Protein AF-A0A8T0M3S5-F1 (afdb_monomer_lite)

pLDDT: mean 70.62, std 15.86, range [28.25, 89.56]

Organism: NCBI:txid325452

Secondary structure (DSSP, 8-state):
-HHHHHHHHHHHHHHHH-TT-SS--HHHHHHIIIIIHHHHTS------SS-----HHHHHHHHTT-HHHHHHHHHHHHHHHHHHHHHHHHHHHHHHHHHHHHHHHT--HHHHHHHHHTTSS-HHHHHHHHHHHHHHHHHHHTS-SEEEETTEEEE-HHHHHHHTHHHHHHHHHHHHHHHHHHHHHHHHHHHHHHHHHHHHSPPSS--HHHHHHHHHHHHHHHHHHHHHHHHHHHHHHHHHHHHHTT----HHHHHHHHHHHHHHHHHHHHHTS--

Radius of gyration: 37.37 Å; chains: 1; bounding box: 85×30×119 Å

Structure (mmCIF, N/CA/C/O backbone):
data_AF-A0A8T0M3S5-F1
#
_entry.id   AF-A0A8T0M3S5-F1
#
loop_
_atom_site.group_PDB
_atom_site.id
_atom_site.type_symbol
_atom_site.label_atom_id
_atom_site.label_alt_id
_atom_site.label_comp_id
_atom_site.label_asym_id
_atom_site.label_entity_id
_atom_site.label_seq_id
_atom_site.pdbx_PDB_ins_code
_atom_site.Cartn_x
_atom_site.Cartn_y
_atom_site.Cartn_z
_atom_site.occupancy
_atom_site.B_iso_or_equiv
_atom_site.auth_seq_id
_atom_site.auth_comp_id
_atom_site.auth_asym_id
_atom_site.auth_atom_id
_atom_site.pdbx_PDB_model_num
ATOM 1 N N . MET A 1 1 ? 21.457 7.110 -50.235 1.00 39.91 1 MET A N 1
ATOM 2 C CA . MET A 1 1 ? 22.438 6.027 -49.984 1.00 39.91 1 MET A CA 1
ATOM 3 C C . MET A 1 1 ? 22.180 5.353 -48.639 1.00 39.91 1 MET A C 1
ATOM 5 O O . MET A 1 1 ? 22.403 4.155 -48.556 1.00 39.91 1 MET A O 1
ATOM 9 N N . GLU A 1 2 ? 21.623 6.080 -47.664 1.00 41.84 2 GLU A N 1
ATOM 10 C CA . GLU A 1 2 ? 21.230 5.611 -46.320 1.00 41.84 2 GLU A CA 1
ATOM 11 C C . GLU A 1 2 ? 20.394 4.313 -46.323 1.00 41.84 2 GLU A C 1
ATOM 13 O O . GLU A 1 2 ? 20.783 3.343 -45.681 1.00 41.84 2 GLU A O 1
ATOM 18 N N . SER A 1 3 ? 19.365 4.198 -47.175 1.00 53.19 3 SER A N 1
ATOM 19 C CA . SER A 1 3 ? 18.457 3.029 -47.157 1.00 53.19 3 SER A CA 1
ATOM 20 C C . SER A 1 3 ? 19.092 1.670 -47.510 1.00 53.19 3 SER A C 1
ATOM 22 O O . SER A 1 3 ? 18.488 0.630 -47.256 1.00 53.19 3 SER A O 1
ATOM 24 N N . LYS A 1 4 ? 20.265 1.639 -48.160 1.00 54.41 4 LYS A N 1
ATOM 25 C CA . LYS A 1 4 ? 20.940 0.372 -48.509 1.00 54.41 4 LYS A CA 1
ATOM 26 C C . LYS A 1 4 ? 21.873 -0.104 -47.407 1.00 54.41 4 LYS A C 1
ATOM 28 O O . LYS A 1 4 ? 22.052 -1.306 -47.255 1.00 54.41 4 LYS A O 1
ATOM 33 N N . LEU A 1 5 ? 22.472 0.831 -46.677 1.00 56.88 5 LEU A N 1
ATOM 34 C CA . LEU A 1 5 ? 23.404 0.521 -45.602 1.00 56.88 5 LEU A CA 1
ATOM 35 C C . LEU A 1 5 ? 22.629 0.053 -44.368 1.00 56.88 5 LEU A C 1
ATOM 37 O O . LEU A 1 5 ? 22.980 -0.971 -43.794 1.00 56.88 5 LEU A O 1
ATOM 41 N N . GLU A 1 6 ? 21.493 0.693 -44.082 1.00 59.72 6 GLU A N 1
ATOM 42 C CA . GLU A 1 6 ? 20.512 0.206 -43.105 1.00 59.72 6 GLU A CA 1
ATOM 43 C C . GLU A 1 6 ? 20.045 -1.215 -43.446 1.00 59.72 6 GLU A C 1
ATOM 45 O O . GLU A 1 6 ? 20.120 -2.108 -42.607 1.00 59.72 6 GLU A O 1
ATOM 50 N N . ALA A 1 7 ? 19.650 -1.474 -44.699 1.00 62.66 7 ALA A N 1
ATOM 51 C CA . ALA A 1 7 ? 19.211 -2.807 -45.116 1.00 62.66 7 ALA A CA 1
ATOM 52 C C . ALA A 1 7 ? 20.302 -3.883 -44.951 1.00 62.66 7 ALA A C 1
ATOM 54 O O . ALA A 1 7 ? 19.999 -5.009 -44.564 1.00 62.66 7 ALA A O 1
ATOM 55 N N . LEU A 1 8 ? 21.569 -3.545 -45.220 1.00 62.66 8 LEU A N 1
ATOM 56 C CA . LEU A 1 8 ? 22.703 -4.456 -45.035 1.00 62.66 8 LEU A CA 1
ATOM 57 C C . LEU A 1 8 ? 23.035 -4.683 -43.558 1.00 62.66 8 LEU A C 1
ATOM 59 O O . LEU A 1 8 ? 23.381 -5.800 -43.180 1.00 62.66 8 LEU A O 1
ATOM 63 N N . PHE A 1 9 ? 22.912 -3.649 -42.727 1.00 66.19 9 PHE A N 1
ATOM 64 C CA . PHE A 1 9 ? 23.120 -3.746 -41.286 1.00 66.19 9 PHE A CA 1
ATOM 65 C C . PHE A 1 9 ? 22.063 -4.643 -40.632 1.00 66.19 9 PHE A C 1
ATOM 67 O O . PHE A 1 9 ? 22.410 -5.569 -39.902 1.00 66.19 9 PHE A O 1
ATOM 74 N N . PHE A 1 10 ? 20.786 -4.449 -40.972 1.00 67.31 10 PHE A N 1
ATOM 75 C CA . PHE A 1 10 ? 19.698 -5.281 -40.458 1.00 67.31 10 PHE A CA 1
ATOM 76 C C . PHE A 1 10 ? 19.733 -6.723 -41.001 1.00 67.31 10 PHE A C 1
ATOM 78 O O . PHE A 1 10 ? 19.418 -7.648 -40.257 1.00 67.31 10 PHE A O 1
ATOM 85 N N . ASP A 1 11 ? 20.181 -6.955 -42.243 1.00 67.75 11 ASP A N 1
ATOM 86 C CA . ASP A 1 11 ? 20.408 -8.313 -42.777 1.00 67.75 11 ASP A CA 1
ATOM 87 C C . ASP A 1 11 ? 21.574 -9.029 -42.066 1.00 67.75 11 ASP A C 1
ATOM 89 O O . ASP A 1 11 ? 21.511 -10.229 -41.794 1.00 67.75 11 ASP A O 1
ATOM 93 N N . ALA A 1 12 ? 22.635 -8.297 -41.714 1.00 65.62 12 ALA A N 1
ATOM 94 C CA . ALA A 1 12 ? 23.762 -8.832 -40.952 1.00 65.62 12 ALA A CA 1
ATOM 95 C C . ALA A 1 12 ? 23.380 -9.164 -39.500 1.00 65.62 12 ALA A C 1
ATOM 97 O O . ALA A 1 12 ? 23.734 -10.235 -39.006 1.00 65.62 12 ALA A O 1
ATOM 98 N N . LEU A 1 13 ? 22.601 -8.294 -38.853 1.00 67.44 13 LEU A N 1
ATOM 99 C CA . LEU A 1 13 ? 22.008 -8.533 -37.534 1.00 67.44 13 LEU A CA 1
ATOM 100 C C . LEU A 1 13 ? 21.102 -9.760 -37.526 1.00 67.44 13 LEU A C 1
ATOM 102 O O . LEU A 1 13 ? 21.271 -10.638 -36.682 1.00 67.44 13 LEU A O 1
ATOM 106 N N . ALA A 1 14 ? 20.207 -9.879 -38.508 1.00 67.94 14 ALA A N 1
ATOM 107 C CA . ALA A 1 14 ? 19.309 -11.024 -38.631 1.00 67.94 14 ALA A CA 1
ATOM 108 C C . ALA A 1 14 ? 20.063 -12.347 -38.861 1.00 67.94 14 ALA A C 1
ATOM 110 O O . ALA A 1 14 ? 19.633 -13.403 -38.396 1.00 67.94 14 ALA A O 1
ATOM 111 N N . LYS A 1 15 ? 21.207 -12.314 -39.557 1.00 68.94 15 LYS A N 1
ATOM 112 C CA . LYS A 1 15 ? 22.077 -13.491 -39.728 1.00 68.94 15 LYS A CA 1
ATOM 113 C C . LYS A 1 15 ? 22.865 -13.838 -38.469 1.00 68.94 15 LYS A C 1
ATOM 115 O O . LYS A 1 15 ? 23.137 -15.017 -38.259 1.00 68.94 15 LYS A O 1
ATOM 120 N N . HIS A 1 16 ? 23.243 -12.845 -37.666 1.00 66.62 16 HIS A N 1
ATOM 121 C CA . HIS A 1 16 ? 24.034 -13.052 -36.456 1.00 66.62 16 HIS A CA 1
ATOM 122 C C . HIS A 1 16 ? 23.184 -13.522 -35.269 1.00 66.62 16 HIS A C 1
ATOM 124 O O . HIS A 1 16 ? 23.511 -14.536 -34.659 1.00 66.62 16 HIS A O 1
ATOM 130 N N . ALA A 1 17 ? 22.060 -12.854 -35.001 1.00 62.44 17 ALA A N 1
ATOM 131 C CA . ALA A 1 17 ? 21.142 -13.220 -33.919 1.00 62.44 17 ALA A CA 1
ATOM 132 C C . ALA A 1 17 ? 20.177 -14.365 -34.297 1.00 62.44 17 ALA A C 1
ATOM 134 O O . ALA A 1 17 ? 19.462 -14.896 -33.449 1.00 62.44 17 ALA A O 1
ATOM 135 N N . GLY A 1 18 ? 20.173 -14.774 -35.572 1.00 57.06 18 GLY A N 1
ATOM 136 C CA . GLY A 1 18 ? 19.225 -15.734 -36.129 1.00 57.06 18 GLY A CA 1
ATOM 137 C C . GLY A 1 18 ? 17.898 -15.067 -36.500 1.00 57.06 18 GLY A C 1
ATOM 138 O O . GLY A 1 18 ? 17.411 -14.167 -35.824 1.00 57.06 18 GLY A O 1
ATOM 139 N N . THR A 1 19 ? 17.281 -15.528 -37.590 1.00 52.97 19 THR A N 1
ATOM 140 C CA . THR A 1 19 ? 16.106 -14.919 -38.249 1.00 52.97 19 THR A CA 1
ATOM 141 C C . THR A 1 19 ? 14.811 -14.863 -37.415 1.00 52.97 19 THR A C 1
ATOM 143 O O . THR A 1 19 ? 13.760 -14.544 -37.961 1.00 52.97 19 THR A O 1
ATOM 146 N N . SER A 1 20 ? 14.851 -15.193 -36.122 1.00 51.78 20 SER A N 1
ATOM 147 C CA . SER A 1 20 ? 13.689 -15.262 -35.224 1.00 51.78 20 SER A CA 1
ATOM 148 C C . SER A 1 20 ? 13.925 -14.607 -33.857 1.00 51.78 20 SER A C 1
ATOM 150 O O . SER A 1 20 ? 13.301 -15.017 -32.881 1.00 51.78 20 SER A O 1
ATOM 152 N N . ALA A 1 21 ? 14.863 -13.667 -33.746 1.00 49.81 21 ALA A N 1
ATOM 153 C CA . ALA A 1 21 ? 15.062 -12.926 -32.507 1.00 49.81 21 ALA A CA 1
ATOM 154 C C . ALA A 1 21 ? 14.029 -11.786 -32.411 1.00 49.81 21 ALA A C 1
ATOM 156 O O . ALA A 1 21 ? 14.032 -10.882 -33.244 1.00 49.81 21 ALA A O 1
ATOM 157 N N . ASP A 1 22 ? 13.163 -11.820 -31.391 1.00 49.56 22 ASP A N 1
ATOM 158 C CA . ASP A 1 22 ? 12.187 -10.753 -31.081 1.00 49.56 22 ASP A CA 1
ATOM 159 C C . ASP A 1 22 ? 12.860 -9.445 -30.590 1.00 49.56 22 ASP A C 1
ATOM 161 O O . ASP A 1 22 ? 12.191 -8.448 -30.328 1.00 49.56 22 ASP A O 1
ATOM 165 N N . GLY A 1 23 ? 14.194 -9.422 -30.504 1.00 57.69 23 GLY A N 1
ATOM 166 C CA . GLY A 1 23 ? 15.017 -8.253 -30.204 1.00 57.69 23 GLY A CA 1
ATOM 167 C C . GLY A 1 23 ? 16.509 -8.578 -30.335 1.00 57.69 23 GLY A C 1
ATOM 168 O O . GLY A 1 23 ? 16.905 -9.734 -30.200 1.00 57.69 23 GLY A O 1
ATOM 169 N N . TYR A 1 24 ? 17.333 -7.564 -30.608 1.00 67.56 24 TYR A N 1
ATOM 170 C CA . TYR A 1 24 ? 18.793 -7.690 -30.722 1.00 67.56 24 TYR A CA 1
ATOM 171 C C . TYR A 1 24 ? 19.462 -7.129 -29.462 1.00 67.56 24 TYR A C 1
ATOM 173 O O . TYR A 1 24 ? 19.097 -6.041 -29.012 1.00 67.56 24 TYR A O 1
ATOM 181 N N . SER A 1 25 ? 20.434 -7.846 -28.890 1.00 63.38 25 SER A N 1
ATOM 182 C CA . SER A 1 25 ? 21.217 -7.348 -27.753 1.00 63.38 25 SER A CA 1
ATOM 183 C C . SER A 1 25 ? 22.179 -6.235 -28.189 1.00 63.38 25 SER A C 1
ATOM 185 O O . SER A 1 25 ? 22.604 -6.165 -29.344 1.00 63.38 25 SER A O 1
ATOM 187 N N . VAL A 1 26 ? 22.587 -5.387 -27.241 1.00 55.88 26 VAL A N 1
ATOM 188 C CA . VAL A 1 26 ? 23.658 -4.392 -27.440 1.00 55.88 26 VAL A CA 1
ATOM 189 C C . VAL A 1 26 ? 24.973 -5.073 -27.843 1.00 55.88 26 VAL A C 1
ATOM 191 O O . VAL A 1 26 ? 25.696 -4.553 -28.691 1.00 55.88 26 VAL A O 1
ATOM 194 N N . ASP A 1 27 ? 25.239 -6.273 -27.319 1.00 60.75 27 ASP A N 1
ATOM 195 C CA . ASP A 1 27 ? 26.410 -7.072 -27.697 1.00 60.75 27 ASP A CA 1
ATOM 196 C C . ASP A 1 27 ? 26.329 -7.580 -29.148 1.00 60.75 27 ASP A C 1
ATOM 198 O O . ASP A 1 27 ? 27.343 -7.613 -29.846 1.00 60.75 27 ASP A O 1
ATOM 202 N N . ASP A 1 28 ? 25.127 -7.899 -29.642 1.00 65.81 28 ASP A N 1
ATOM 203 C CA . ASP A 1 28 ? 24.918 -8.326 -31.033 1.00 65.81 28 ASP A CA 1
ATOM 204 C C . ASP A 1 28 ? 25.134 -7.153 -32.001 1.00 65.81 28 ASP A C 1
ATOM 206 O O . ASP A 1 28 ? 25.735 -7.309 -33.067 1.00 65.81 28 ASP A O 1
ATOM 210 N N . LEU A 1 29 ? 24.682 -5.956 -31.610 1.00 61.41 29 LEU A N 1
ATOM 211 C CA . LEU A 1 29 ? 24.892 -4.711 -32.351 1.00 61.41 29 LEU A CA 1
ATOM 212 C C . LEU A 1 29 ? 26.379 -4.355 -32.445 1.00 61.41 29 LEU A C 1
ATOM 214 O O . LEU A 1 29 ? 26.866 -4.060 -33.540 1.00 61.41 29 LEU A O 1
ATOM 218 N N . LEU A 1 30 ? 27.107 -4.436 -31.327 1.00 58.41 30 LEU A N 1
ATOM 219 C CA . LEU A 1 30 ? 28.557 -4.231 -31.278 1.00 58.41 30 LEU A CA 1
ATOM 220 C C . LEU A 1 30 ? 29.295 -5.267 -32.127 1.00 58.41 30 LEU A C 1
ATOM 222 O O . LEU A 1 30 ? 30.133 -4.897 -32.949 1.00 58.41 30 LEU A O 1
ATOM 226 N N . PHE A 1 31 ? 28.934 -6.547 -32.021 1.00 65.50 31 PHE A N 1
ATOM 227 C CA . PHE A 1 31 ? 29.563 -7.599 -32.813 1.00 65.50 31 PHE A CA 1
ATOM 228 C C . PHE A 1 31 ? 29.365 -7.387 -34.319 1.00 65.50 31 PHE A C 1
ATOM 230 O O . PHE A 1 31 ? 30.307 -7.545 -35.103 1.00 65.50 31 PHE A O 1
ATOM 237 N N . VAL A 1 32 ? 28.155 -7.019 -34.750 1.00 65.38 32 VAL A N 1
ATOM 238 C CA . VAL A 1 32 ? 27.861 -6.786 -36.169 1.00 65.38 32 VAL A CA 1
ATOM 239 C C . VAL A 1 32 ? 28.568 -5.535 -36.687 1.00 65.38 32 VAL A C 1
ATOM 241 O O . VAL A 1 32 ? 29.131 -5.577 -37.789 1.00 65.38 32 VAL A O 1
ATOM 244 N N . ALA A 1 33 ? 28.602 -4.463 -35.891 1.00 59.28 33 ALA A N 1
ATOM 245 C CA . ALA A 1 33 ? 29.320 -3.235 -36.217 1.00 59.28 33 ALA A CA 1
ATOM 246 C C . ALA A 1 33 ? 30.834 -3.460 -36.348 1.00 59.28 33 ALA A C 1
ATOM 248 O O . ALA A 1 33 ? 31.434 -3.017 -37.329 1.00 59.28 33 ALA A O 1
ATOM 249 N N . GLU A 1 34 ? 31.437 -4.209 -35.425 1.00 57.59 34 GLU A N 1
ATOM 250 C CA . GLU A 1 34 ? 32.882 -4.449 -35.409 1.00 57.59 34 GLU A CA 1
ATOM 251 C C . GLU A 1 34 ? 33.330 -5.495 -36.440 1.00 57.59 34 GLU A C 1
ATOM 253 O O . GLU A 1 34 ? 34.344 -5.305 -37.114 1.00 57.59 34 GLU A O 1
ATOM 258 N N . ASN A 1 35 ? 32.583 -6.594 -36.603 1.00 57.69 35 ASN A N 1
ATOM 259 C CA . ASN A 1 35 ? 33.055 -7.749 -37.378 1.00 57.69 35 ASN A CA 1
ATOM 260 C C . ASN A 1 35 ? 32.417 -7.894 -38.761 1.00 57.69 35 ASN A C 1
ATOM 262 O O . ASN A 1 35 ? 33.040 -8.468 -39.656 1.00 57.69 35 ASN A O 1
ATOM 266 N N . THR A 1 36 ? 31.194 -7.400 -38.961 1.00 58.16 36 THR A N 1
ATOM 267 C CA . THR A 1 36 ? 30.389 -7.762 -40.144 1.00 58.16 36 THR A CA 1
ATOM 268 C C . THR A 1 36 ? 30.241 -6.596 -41.116 1.00 58.16 36 THR A C 1
ATOM 270 O O . THR A 1 36 ? 30.409 -6.779 -42.323 1.00 58.16 36 THR A O 1
ATOM 273 N N . LEU A 1 37 ? 30.041 -5.373 -40.611 1.00 56.59 37 LEU A N 1
ATOM 274 C CA . LEU A 1 37 ? 30.037 -4.156 -41.433 1.00 56.59 37 LEU A CA 1
ATOM 275 C C . LEU A 1 37 ? 31.383 -3.937 -42.142 1.00 56.59 37 LEU A C 1
ATOM 277 O O . LEU A 1 37 ? 31.409 -3.632 -43.335 1.00 56.59 37 LEU A O 1
ATOM 281 N N . GLY A 1 38 ? 32.497 -4.205 -41.452 1.00 53.78 38 GLY A N 1
ATOM 282 C CA . GLY A 1 38 ? 33.841 -4.138 -42.036 1.00 53.78 38 GLY A CA 1
ATOM 283 C C . GLY A 1 38 ? 34.084 -5.130 -43.183 1.00 53.78 38 GLY A C 1
ATOM 284 O O . GLY A 1 38 ? 34.938 -4.882 -44.031 1.00 53.78 38 GLY A O 1
ATOM 285 N N . GLN A 1 39 ? 33.324 -6.230 -43.244 1.00 55.50 39 GLN A N 1
ATOM 286 C CA . GLN A 1 39 ? 33.398 -7.222 -44.324 1.00 55.50 39 GLN A CA 1
ATOM 287 C C . GLN A 1 39 ? 32.399 -6.934 -45.458 1.00 55.50 39 GLN A C 1
ATOM 289 O O . GLN A 1 39 ? 32.701 -7.200 -46.620 1.00 55.50 39 GLN A O 1
ATOM 294 N N . LEU A 1 40 ? 31.229 -6.364 -45.145 1.00 47.94 40 LEU A N 1
ATOM 295 C CA . LEU A 1 40 ? 30.162 -6.045 -46.106 1.00 47.94 40 LEU A CA 1
ATOM 296 C C . LEU A 1 40 ? 30.414 -4.768 -46.921 1.00 47.94 40 LEU A C 1
ATOM 298 O O . LEU A 1 40 ? 29.895 -4.642 -48.029 1.00 47.94 40 LEU A O 1
ATOM 302 N N . LEU A 1 41 ? 31.228 -3.839 -46.410 1.00 48.84 41 LEU A N 1
ATOM 303 C CA . LEU A 1 41 ? 31.665 -2.644 -47.145 1.00 48.84 41 LEU A CA 1
ATOM 304 C C . LEU A 1 41 ? 32.697 -2.948 -48.249 1.00 48.84 41 LEU A C 1
ATOM 306 O O . LEU A 1 41 ? 33.021 -2.072 -49.053 1.00 48.84 41 LEU A O 1
ATOM 310 N N . VAL A 1 42 ? 33.168 -4.197 -48.364 1.00 48.28 42 VAL A N 1
ATOM 311 C CA . VAL A 1 42 ? 33.919 -4.651 -49.540 1.00 48.28 42 VAL A CA 1
ATOM 312 C C . VAL A 1 42 ? 32.937 -4.795 -50.708 1.00 48.28 42 VAL A C 1
ATOM 314 O O . VAL A 1 42 ? 32.239 -5.798 -50.843 1.00 48.28 42 VAL A O 1
ATOM 317 N N . LEU A 1 43 ? 32.861 -3.752 -51.540 1.00 39.12 43 LEU A N 1
ATOM 318 C CA . LEU A 1 43 ? 32.020 -3.685 -52.742 1.00 39.12 43 LEU A CA 1
ATOM 319 C C . LEU A 1 43 ? 32.078 -4.981 -53.585 1.00 39.12 43 LEU A C 1
ATOM 321 O O . LEU A 1 43 ? 33.148 -5.588 -53.723 1.00 39.12 43 LEU A O 1
ATOM 325 N N . PRO A 1 44 ? 30.959 -5.391 -54.221 1.00 38.34 44 PRO A N 1
ATOM 326 C CA . PRO A 1 44 ? 30.943 -6.582 -55.052 1.00 38.34 44 PRO A CA 1
ATOM 327 C C . PRO A 1 44 ? 31.849 -6.376 -56.267 1.00 38.34 44 PRO A C 1
ATOM 329 O O . PRO A 1 44 ? 31.929 -5.291 -56.845 1.00 38.34 44 PRO A O 1
ATOM 332 N N . HIS A 1 45 ? 32.543 -7.445 -56.648 1.00 33.72 45 HIS A N 1
ATOM 333 C CA . HIS A 1 45 ? 33.463 -7.457 -57.775 1.00 33.72 45 HIS A CA 1
ATOM 334 C C . HIS A 1 45 ? 32.743 -7.032 -59.060 1.00 33.72 45 HIS A C 1
ATOM 336 O O . HIS A 1 45 ? 31.887 -7.754 -59.574 1.00 33.72 45 HIS A O 1
ATOM 342 N N . PHE A 1 46 ? 33.129 -5.886 -59.624 1.00 34.53 46 PHE A N 1
ATOM 343 C CA . PHE A 1 46 ? 32.845 -5.601 -61.024 1.00 34.53 46 PHE A CA 1
ATOM 344 C C . PHE A 1 46 ? 33.763 -6.481 -61.867 1.00 34.53 46 PHE A C 1
ATOM 346 O O . PHE A 1 46 ? 34.933 -6.174 -62.085 1.00 34.53 46 PHE A O 1
ATOM 353 N N . ALA A 1 47 ? 33.230 -7.618 -62.305 1.00 35.50 47 ALA A N 1
ATOM 354 C CA . ALA A 1 47 ? 33.878 -8.457 -63.292 1.00 35.50 47 ALA A CA 1
ATOM 355 C C . ALA A 1 47 ? 33.929 -7.706 -64.630 1.00 35.50 47 ALA A C 1
ATOM 357 O O . ALA A 1 47 ? 32.947 -7.658 -65.368 1.00 35.50 47 ALA A O 1
ATOM 358 N N . VAL A 1 48 ? 35.095 -7.150 -64.953 1.00 32.81 48 VAL A N 1
ATOM 359 C CA . VAL A 1 48 ? 35.512 -6.964 -66.342 1.00 32.81 48 VAL A CA 1
ATOM 360 C C . VAL A 1 48 ? 36.665 -7.927 -66.587 1.00 32.81 48 VAL A C 1
ATOM 362 O O . VAL A 1 48 ? 37.678 -7.928 -65.899 1.00 32.81 48 VAL A O 1
ATOM 365 N N . THR A 1 49 ? 36.392 -8.815 -67.533 1.00 40.97 49 THR A N 1
ATOM 366 C CA . THR A 1 49 ? 37.235 -9.819 -68.177 1.00 40.97 49 THR A CA 1
ATOM 367 C C . THR A 1 49 ? 38.747 -9.681 -67.990 1.00 40.97 49 THR A C 1
ATOM 369 O O . THR A 1 49 ? 39.358 -8.750 -68.503 1.00 40.97 49 THR A O 1
ATOM 372 N N . GLY A 1 50 ? 39.331 -10.737 -67.419 1.00 42.66 50 GLY A N 1
ATOM 373 C CA . GLY A 1 50 ? 40.628 -11.251 -67.849 1.00 42.66 50 GLY A CA 1
ATOM 374 C C . GLY A 1 50 ? 41.854 -10.519 -67.324 1.00 42.66 50 GLY A C 1
ATOM 375 O O . GLY A 1 50 ? 42.608 -10.000 -68.125 1.00 42.66 50 GLY A O 1
ATOM 376 N N . GLU A 1 51 ? 42.094 -10.564 -66.014 1.00 34.62 51 GLU A N 1
ATOM 377 C CA . GLU A 1 51 ? 43.439 -10.730 -65.443 1.00 34.62 51 GLU A CA 1
ATOM 378 C C . GLU A 1 51 ? 43.317 -11.051 -63.945 1.00 34.62 51 GLU A C 1
ATOM 380 O O . GLU A 1 51 ? 42.733 -10.307 -63.160 1.00 34.62 51 GLU A O 1
ATOM 385 N N . SER A 1 52 ? 43.833 -12.215 -63.546 1.00 41.72 52 SER A N 1
ATOM 386 C CA . SER A 1 52 ? 43.948 -12.612 -62.143 1.00 41.72 52 SER A CA 1
ATOM 387 C C . SER A 1 52 ? 45.062 -11.794 -61.500 1.00 41.72 52 SER A C 1
ATOM 389 O O . SER A 1 52 ? 46.236 -12.122 -61.665 1.00 41.72 52 SER A O 1
ATOM 391 N N . ILE A 1 53 ? 44.706 -10.772 -60.726 1.00 37.16 53 ILE A N 1
ATOM 392 C CA . ILE A 1 53 ? 45.658 -10.058 -59.874 1.00 37.16 53 ILE A CA 1
ATOM 393 C C . ILE A 1 53 ? 45.260 -10.303 -58.421 1.00 37.16 53 ILE A C 1
ATOM 395 O O . ILE A 1 53 ? 44.630 -9.476 -57.765 1.00 37.16 53 ILE A O 1
ATOM 399 N N . PHE A 1 54 ? 45.645 -11.469 -57.903 1.00 37.00 54 PHE A N 1
ATOM 400 C CA . PHE A 1 54 ? 45.810 -11.637 -56.464 1.00 37.00 54 PHE A CA 1
ATOM 401 C C . PHE A 1 54 ? 46.792 -10.569 -55.975 1.00 37.00 54 PHE A C 1
ATOM 403 O O . PHE A 1 54 ? 47.991 -10.664 -56.202 1.00 37.00 54 PHE A O 1
ATOM 410 N N . THR A 1 55 ? 46.277 -9.540 -55.314 1.00 38.28 55 THR A N 1
ATOM 411 C CA . THR A 1 55 ? 46.922 -8.903 -54.159 1.00 38.28 55 THR A CA 1
ATOM 412 C C . THR A 1 55 ? 45.825 -8.246 -53.325 1.00 38.28 55 THR A C 1
ATOM 414 O O . THR A 1 55 ? 45.619 -7.034 -53.358 1.00 38.28 55 THR A O 1
ATOM 417 N N . THR A 1 56 ? 45.106 -9.066 -52.557 1.00 46.06 56 THR A N 1
ATOM 418 C CA . THR A 1 56 ? 44.175 -8.607 -51.513 1.00 46.06 56 THR A CA 1
ATOM 419 C C . THR A 1 56 ? 44.863 -7.653 -50.525 1.00 46.06 56 THR A C 1
ATOM 421 O O . THR A 1 56 ? 44.246 -6.691 -50.083 1.00 46.06 56 THR A O 1
ATOM 424 N N . ASP A 1 57 ? 46.173 -7.804 -50.298 1.00 45.44 57 ASP A N 1
ATOM 425 C CA . ASP A 1 57 ? 46.978 -6.902 -49.458 1.00 45.44 57 ASP A CA 1
ATOM 426 C C . ASP A 1 57 ? 47.154 -5.477 -50.020 1.00 45.44 57 ASP A C 1
ATOM 428 O O . ASP A 1 57 ? 47.233 -4.509 -49.260 1.00 45.44 57 ASP A O 1
ATOM 432 N N . ARG A 1 58 ? 47.198 -5.296 -51.350 1.00 42.22 58 ARG A N 1
ATOM 433 C CA . ARG A 1 58 ? 47.374 -3.960 -51.964 1.00 42.22 58 ARG A CA 1
ATOM 434 C C . ARG A 1 58 ? 46.085 -3.149 -52.025 1.00 42.22 58 ARG A C 1
ATOM 436 O O . ARG A 1 58 ? 46.143 -1.923 -52.034 1.00 42.22 58 ARG A O 1
ATOM 443 N N . LEU A 1 59 ? 44.938 -3.822 -52.081 1.00 45.53 59 LEU A N 1
ATOM 444 C CA . LEU A 1 59 ? 43.637 -3.163 -52.002 1.00 45.53 59 LEU A CA 1
ATOM 445 C C . LEU A 1 59 ? 43.295 -2.828 -50.552 1.00 45.53 59 LEU A C 1
ATOM 447 O O . LEU A 1 59 ? 42.926 -1.689 -50.305 1.00 45.53 59 LEU A O 1
ATOM 451 N N . LEU A 1 60 ? 43.552 -3.739 -49.603 1.00 49.56 60 LEU A N 1
ATOM 452 C CA . LEU A 1 60 ? 43.378 -3.485 -48.167 1.00 49.56 60 LEU A CA 1
ATOM 453 C C . LEU A 1 60 ? 44.238 -2.319 -47.657 1.00 49.56 60 LEU A C 1
ATOM 455 O O . LEU A 1 60 ? 43.774 -1.528 -46.839 1.00 49.56 60 LEU A O 1
ATOM 459 N N . SER A 1 61 ? 45.474 -2.177 -48.151 1.00 46.84 61 SER A N 1
ATOM 460 C CA . SER A 1 61 ? 46.344 -1.039 -47.809 1.00 46.84 61 SER A CA 1
ATOM 461 C C . SER A 1 61 ? 45.907 0.284 -48.448 1.00 46.84 61 SER A C 1
ATOM 463 O O . SER A 1 61 ? 46.111 1.322 -47.831 1.00 46.84 61 SER A O 1
ATOM 465 N N . ARG A 1 62 ? 45.246 0.265 -49.616 1.00 49.28 62 ARG A N 1
ATOM 466 C CA . ARG A 1 62 ? 44.662 1.469 -50.240 1.00 49.28 62 ARG A CA 1
ATOM 467 C C . ARG A 1 62 ? 43.319 1.875 -49.637 1.00 49.28 62 ARG A C 1
ATOM 469 O O . ARG A 1 62 ? 43.116 3.055 -49.391 1.00 49.28 62 ARG A O 1
ATOM 476 N N . THR A 1 63 ? 42.450 0.924 -49.299 1.00 50.12 63 THR A N 1
ATOM 477 C CA . THR A 1 63 ? 41.202 1.208 -48.566 1.00 50.12 63 THR A CA 1
ATOM 478 C C . THR A 1 63 ? 41.468 1.729 -47.156 1.00 50.12 63 THR A C 1
ATOM 480 O O . THR A 1 63 ? 40.662 2.473 -46.615 1.00 50.12 63 THR A O 1
ATOM 483 N N . ARG A 1 64 ? 42.629 1.406 -46.565 1.00 50.47 64 ARG A N 1
ATOM 484 C CA . ARG A 1 64 ? 43.072 1.972 -45.279 1.00 50.47 64 ARG A CA 1
ATOM 485 C C . ARG A 1 64 ? 43.473 3.453 -45.373 1.00 50.47 64 ARG A C 1
ATOM 487 O O . ARG A 1 64 ? 43.552 4.115 -44.344 1.00 50.47 64 ARG A O 1
ATOM 494 N N . GLU A 1 65 ? 43.725 3.959 -46.581 1.00 52.56 65 GLU A N 1
ATOM 495 C CA . GLU A 1 65 ? 44.094 5.354 -46.866 1.00 52.56 65 GLU A CA 1
ATOM 496 C C . GLU A 1 65 ? 42.952 6.159 -47.513 1.00 52.56 65 GLU A C 1
ATOM 498 O O . GLU A 1 65 ? 43.040 7.388 -47.616 1.00 52.56 65 GLU A O 1
ATOM 503 N N . ASP A 1 66 ? 41.861 5.501 -47.915 1.00 57.16 66 ASP A N 1
ATOM 504 C CA . ASP A 1 66 ? 40.692 6.170 -48.468 1.00 57.16 66 ASP A CA 1
ATOM 505 C C . ASP A 1 66 ? 39.974 6.938 -47.355 1.00 57.16 66 ASP A C 1
ATOM 507 O O . ASP A 1 66 ? 39.221 6.392 -46.550 1.00 57.16 66 ASP A O 1
ATOM 511 N N . LYS A 1 67 ? 40.191 8.258 -47.339 1.00 62.12 67 LYS A N 1
ATOM 512 C CA . LYS A 1 67 ? 39.539 9.214 -46.425 1.00 62.12 67 LYS A CA 1
ATOM 513 C C . LYS A 1 67 ? 38.023 9.021 -46.334 1.00 62.12 67 LYS A C 1
ATOM 515 O O . LYS A 1 67 ? 37.435 9.370 -45.320 1.00 62.12 67 LYS A O 1
ATOM 520 N N . HIS A 1 68 ? 37.406 8.490 -47.388 1.00 63.00 68 HIS A N 1
ATOM 521 C CA . HIS A 1 68 ? 35.978 8.215 -47.438 1.00 63.00 68 HIS A CA 1
ATOM 522 C C . HIS A 1 68 ? 35.566 6.998 -46.590 1.00 63.00 68 HIS A C 1
ATOM 524 O O . HIS A 1 68 ? 34.595 7.114 -45.854 1.00 63.00 68 HIS A O 1
ATOM 530 N N . ASP A 1 69 ? 36.316 5.885 -46.609 1.00 62.00 69 ASP A N 1
ATOM 531 C CA . ASP A 1 69 ? 36.025 4.711 -45.757 1.00 62.00 69 ASP A CA 1
ATOM 532 C C . ASP A 1 69 ? 36.278 5.036 -44.279 1.00 62.00 69 ASP A C 1
ATOM 534 O O . ASP A 1 69 ? 35.487 4.688 -43.406 1.00 62.00 69 ASP A O 1
ATOM 538 N N . LEU A 1 70 ? 37.341 5.799 -44.001 1.00 68.50 70 LEU A N 1
ATOM 539 C CA . LEU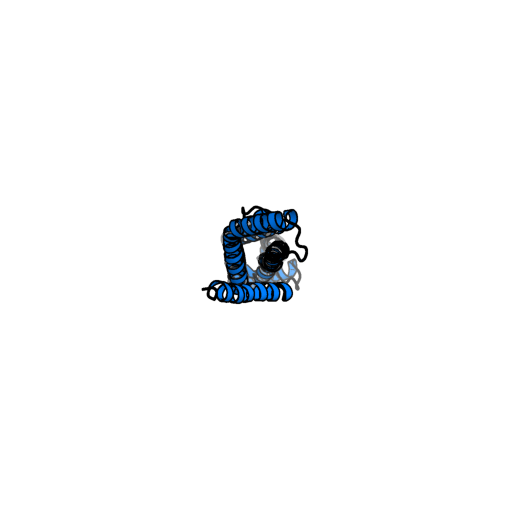 A 1 70 ? 37.599 6.331 -42.663 1.00 68.50 70 LEU A CA 1
ATOM 540 C C . LEU A 1 70 ? 36.462 7.256 -42.196 1.00 68.50 70 LEU A C 1
ATOM 542 O O . LEU A 1 70 ? 36.023 7.118 -41.061 1.00 68.50 70 LEU A O 1
ATOM 546 N N . SER A 1 71 ? 35.949 8.147 -43.056 1.00 74.31 71 SER A N 1
ATOM 547 C CA . SER A 1 71 ? 34.810 9.029 -42.730 1.00 74.31 71 SER A CA 1
ATOM 548 C C . SER A 1 71 ? 33.561 8.233 -42.365 1.00 74.31 71 SER A C 1
ATOM 550 O O . SER A 1 71 ? 32.973 8.479 -41.320 1.00 74.31 71 SER A O 1
ATOM 552 N N . VAL A 1 72 ? 33.199 7.233 -43.175 1.00 73.44 72 VAL A N 1
ATOM 553 C CA . VAL A 1 72 ? 32.009 6.404 -42.931 1.00 73.44 72 VAL A CA 1
ATOM 554 C C . VAL A 1 72 ? 32.147 5.602 -41.635 1.00 73.44 72 VAL A C 1
ATOM 556 O O . VAL A 1 72 ? 31.186 5.495 -40.880 1.00 73.44 72 VAL A O 1
ATOM 559 N N . ARG A 1 73 ? 33.340 5.078 -41.321 1.00 73.56 73 ARG A N 1
ATOM 560 C CA . ARG A 1 73 ? 33.584 4.411 -40.030 1.00 73.56 73 ARG A CA 1
ATOM 561 C C . ARG A 1 73 ? 33.428 5.362 -38.853 1.00 73.56 73 ARG A C 1
ATOM 563 O O . ARG A 1 73 ? 32.763 5.003 -37.890 1.00 73.56 73 ARG A O 1
ATOM 570 N N . TYR A 1 74 ? 33.998 6.564 -38.942 1.00 76.19 74 TYR A N 1
ATOM 571 C CA . TYR A 1 74 ? 33.828 7.575 -37.901 1.00 76.19 74 TYR A CA 1
ATOM 572 C C . TYR A 1 74 ? 32.357 7.961 -37.723 1.00 76.19 74 TYR A C 1
ATOM 574 O O . TYR A 1 74 ? 31.910 8.085 -36.589 1.00 76.19 74 TYR A O 1
ATOM 582 N N . GLU A 1 75 ? 31.596 8.095 -38.810 1.00 75.94 75 GLU A N 1
ATOM 583 C CA . GLU A 1 75 ? 30.159 8.393 -38.770 1.00 75.94 75 GLU A CA 1
ATOM 584 C C . GLU A 1 75 ? 29.350 7.261 -38.114 1.00 75.94 75 GLU A C 1
ATOM 586 O O . GLU A 1 75 ? 28.474 7.534 -37.299 1.00 75.94 75 GLU A O 1
ATOM 591 N N . ILE A 1 76 ? 29.668 5.992 -38.403 1.00 77.06 76 ILE A N 1
ATOM 592 C CA . ILE A 1 76 ? 29.018 4.835 -37.762 1.00 77.06 76 ILE A CA 1
ATOM 593 C C . ILE A 1 76 ? 29.382 4.758 -36.276 1.00 77.06 76 ILE A C 1
ATOM 595 O O . ILE A 1 76 ? 28.501 4.568 -35.442 1.00 77.06 76 ILE A O 1
ATOM 599 N N . GLU A 1 77 ? 30.660 4.912 -35.925 1.00 80.06 77 GLU A N 1
ATOM 600 C CA . GLU A 1 77 ? 31.102 4.903 -34.527 1.00 80.06 77 GLU A CA 1
ATOM 601 C C . GLU A 1 77 ? 30.467 6.040 -33.722 1.00 80.06 77 GLU A C 1
ATOM 603 O O . GLU A 1 77 ? 30.115 5.850 -32.557 1.00 80.06 77 GLU A O 1
ATOM 608 N N . ASP A 1 78 ? 30.323 7.221 -34.324 1.00 80.94 78 ASP A N 1
ATOM 609 C CA . ASP A 1 78 ? 29.676 8.363 -33.685 1.00 80.94 78 ASP A CA 1
ATOM 610 C C . ASP A 1 78 ? 28.172 8.138 -33.515 1.00 80.94 78 ASP A C 1
ATOM 612 O O . ASP A 1 78 ? 27.648 8.352 -32.424 1.00 80.94 78 ASP A O 1
ATOM 616 N N . LEU A 1 79 ? 27.500 7.594 -34.535 1.00 82.00 79 LEU A N 1
ATOM 617 C CA . LEU A 1 79 ? 26.085 7.230 -34.470 1.00 82.00 79 LEU A CA 1
ATOM 618 C C . LEU A 1 79 ? 25.819 6.178 -33.381 1.00 82.00 79 LEU A C 1
ATOM 620 O O . LEU A 1 79 ? 24.918 6.347 -32.565 1.00 82.00 79 LEU A O 1
ATOM 624 N N . VAL A 1 80 ? 26.631 5.118 -33.303 1.00 80.81 80 VAL A N 1
ATOM 625 C CA . VAL A 1 80 ? 26.500 4.087 -32.256 1.00 80.81 80 VAL A CA 1
ATOM 626 C C . VAL A 1 80 ? 26.731 4.682 -30.867 1.00 80.81 80 VAL A C 1
ATOM 628 O O . VAL A 1 80 ? 25.994 4.371 -29.931 1.00 80.81 80 VAL A O 1
ATOM 631 N N . ARG A 1 81 ? 27.725 5.565 -30.719 1.00 82.62 81 ARG A N 1
ATOM 632 C CA . ARG A 1 81 ? 28.009 6.240 -29.446 1.00 82.62 81 ARG A CA 1
ATOM 633 C C . ARG A 1 81 ? 26.870 7.165 -29.027 1.00 82.62 81 ARG A C 1
ATOM 635 O O . ARG A 1 81 ? 26.526 7.192 -27.848 1.00 82.62 81 ARG A O 1
ATOM 642 N N . SER A 1 82 ? 26.285 7.886 -29.978 1.00 82.50 82 SER A N 1
ATOM 643 C CA . SER A 1 82 ? 25.129 8.751 -29.749 1.00 82.50 82 SER A CA 1
ATOM 644 C C . SER A 1 82 ? 23.917 7.946 -29.272 1.00 82.50 82 SER A C 1
ATOM 646 O O . SER A 1 82 ? 23.334 8.263 -28.233 1.00 82.50 82 SER A O 1
ATOM 648 N N . ALA A 1 83 ? 23.620 6.823 -29.929 1.00 80.62 83 ALA A N 1
ATOM 649 C CA . ALA A 1 83 ? 22.499 5.967 -29.560 1.00 80.62 83 ALA A CA 1
ATOM 650 C C . ALA A 1 83 ? 22.696 5.287 -28.203 1.00 80.62 83 ALA A C 1
ATOM 652 O O . ALA A 1 83 ? 21.753 5.216 -27.416 1.00 80.62 83 ALA A O 1
ATOM 653 N N . LEU A 1 84 ? 23.918 4.838 -27.890 1.00 81.50 84 LEU A N 1
ATOM 654 C CA . LEU A 1 84 ? 24.262 4.315 -26.564 1.00 81.50 84 LEU A CA 1
ATOM 655 C C . LEU A 1 84 ? 24.078 5.381 -25.483 1.00 81.50 84 LEU A C 1
ATOM 657 O O . LEU A 1 84 ? 23.458 5.110 -24.459 1.00 81.50 84 LEU A O 1
ATOM 661 N N . HIS A 1 85 ? 24.542 6.607 -25.726 1.00 84.75 85 HIS A N 1
ATOM 662 C CA . HIS A 1 85 ? 24.345 7.707 -24.788 1.00 84.75 85 HIS A CA 1
ATOM 663 C C . HIS A 1 85 ? 22.856 8.036 -24.593 1.00 84.75 85 HIS A C 1
ATOM 665 O O . HIS A 1 85 ? 22.402 8.258 -23.469 1.00 84.75 85 HIS A O 1
ATOM 671 N N . GLY A 1 86 ? 22.072 8.010 -25.673 1.00 78.75 86 GLY A N 1
ATOM 672 C CA . GLY A 1 86 ? 20.621 8.161 -25.615 1.00 78.75 86 GLY A CA 1
ATOM 673 C C . GLY A 1 86 ? 19.938 7.038 -24.825 1.00 78.75 86 GLY A C 1
ATOM 674 O O . GLY A 1 86 ? 19.033 7.305 -24.033 1.00 78.75 86 GLY A O 1
ATOM 675 N N . ALA A 1 87 ? 20.389 5.794 -24.991 1.00 80.56 87 ALA A N 1
ATOM 676 C CA . ALA A 1 87 ? 19.898 4.640 -24.243 1.00 80.56 87 ALA A CA 1
ATOM 677 C C . ALA A 1 87 ? 20.236 4.740 -22.747 1.00 80.56 87 ALA A C 1
ATOM 679 O O . ALA A 1 87 ? 19.373 4.493 -21.906 1.00 80.56 87 ALA A O 1
ATOM 680 N N . GLU A 1 88 ? 21.453 5.160 -22.397 1.00 81.31 88 GLU A N 1
ATOM 681 C CA . GLU A 1 88 ? 21.860 5.417 -21.010 1.00 81.31 88 GLU A CA 1
ATOM 682 C C . GLU A 1 88 ? 21.026 6.535 -20.374 1.00 81.31 88 GLU A C 1
ATOM 684 O O . GLU A 1 88 ? 20.572 6.406 -19.234 1.00 81.31 88 GLU A O 1
ATOM 689 N N . ALA A 1 89 ? 20.767 7.616 -21.115 1.00 82.75 89 ALA A N 1
ATOM 690 C CA . ALA A 1 89 ? 19.903 8.697 -20.658 1.00 82.75 89 ALA A CA 1
ATOM 691 C C . ALA A 1 89 ? 18.472 8.196 -20.400 1.00 82.75 89 ALA A C 1
ATOM 693 O O . ALA A 1 89 ? 17.891 8.508 -19.356 1.00 82.75 89 ALA A O 1
ATOM 694 N N . LEU A 1 90 ? 17.930 7.360 -21.290 1.00 79.50 90 LEU A N 1
ATOM 695 C CA . LEU A 1 90 ? 16.624 6.731 -21.102 1.00 79.50 90 LEU A CA 1
ATOM 696 C C . LEU A 1 90 ? 16.624 5.790 -19.886 1.00 79.50 90 LEU A C 1
ATOM 698 O O . LEU A 1 90 ? 15.737 5.891 -19.043 1.00 79.50 90 LEU A O 1
ATOM 702 N N . ALA A 1 91 ? 17.642 4.946 -19.719 1.00 81.00 91 ALA A N 1
ATOM 703 C CA . ALA A 1 91 ? 17.776 4.075 -18.551 1.00 81.00 91 ALA A CA 1
ATOM 704 C C . ALA A 1 91 ? 17.841 4.877 -17.238 1.00 81.00 91 ALA A C 1
ATOM 706 O O . ALA A 1 91 ? 17.201 4.513 -16.249 1.00 81.00 91 ALA A O 1
ATOM 707 N N . SER A 1 92 ? 18.546 6.013 -17.235 1.00 81.31 92 SER A N 1
ATOM 708 C CA . SER A 1 92 ? 18.640 6.896 -16.067 1.00 81.31 92 SER A CA 1
ATOM 709 C C . SER A 1 92 ? 17.293 7.514 -15.673 1.00 81.31 92 SER A C 1
ATOM 711 O O . SER A 1 92 ? 17.022 7.689 -14.485 1.00 81.31 92 SER A O 1
ATOM 713 N N . TYR A 1 93 ? 16.408 7.770 -16.641 1.00 78.25 93 TYR A N 1
ATOM 714 C CA . TYR A 1 93 ? 15.053 8.255 -16.378 1.00 78.25 93 TYR A CA 1
ATOM 715 C C . TYR A 1 93 ? 14.219 7.214 -15.614 1.00 78.25 93 TYR A C 1
ATOM 717 O O . TYR A 1 93 ? 13.512 7.549 -14.662 1.00 78.25 93 TYR A O 1
ATOM 725 N N . TYR A 1 94 ? 14.364 5.935 -15.970 1.00 78.69 94 TYR A N 1
ATOM 726 C CA . TYR A 1 94 ? 13.665 4.829 -15.310 1.00 78.69 94 TYR A CA 1
ATOM 727 C C . TYR A 1 94 ? 14.353 4.325 -14.037 1.00 78.69 94 TYR A C 1
ATOM 729 O O . TYR A 1 94 ? 13.723 3.612 -13.256 1.00 78.69 94 TYR A O 1
ATOM 737 N N . ALA A 1 95 ? 15.589 4.748 -13.753 1.00 79.12 95 ALA A N 1
ATOM 738 C CA . ALA A 1 95 ? 16.287 4.402 -12.514 1.00 79.12 95 ALA A CA 1
ATOM 739 C C . ALA A 1 95 ? 15.462 4.770 -11.271 1.00 79.12 95 ALA A C 1
ATOM 741 O O . ALA A 1 95 ? 15.382 3.990 -10.322 1.00 79.12 95 ALA A O 1
ATOM 742 N N . LYS A 1 96 ? 14.757 5.911 -11.306 1.00 79.94 96 LYS A N 1
ATOM 743 C CA . LYS A 1 96 ? 13.873 6.309 -10.206 1.00 79.94 96 LYS A CA 1
ATOM 744 C C . LYS A 1 96 ? 12.726 5.323 -9.996 1.00 79.94 96 LYS A C 1
ATOM 746 O O . LYS A 1 96 ? 12.366 5.046 -8.858 1.00 79.94 96 LYS A O 1
ATOM 751 N N . VAL A 1 97 ? 12.164 4.784 -11.073 1.00 78.81 97 VAL A N 1
ATOM 752 C CA . VAL A 1 97 ? 11.069 3.809 -11.010 1.00 78.81 97 VAL A CA 1
ATOM 753 C C . VAL A 1 97 ? 11.562 2.477 -10.438 1.00 78.81 97 VAL A C 1
ATOM 755 O O . VAL A 1 97 ? 10.874 1.867 -9.622 1.00 78.81 97 VAL A O 1
ATOM 758 N N . LEU A 1 98 ? 12.783 2.063 -10.786 1.00 78.88 98 LEU A N 1
ATOM 759 C CA . LEU A 1 98 ? 13.420 0.872 -10.216 1.00 78.88 98 LEU A CA 1
ATOM 760 C C . LEU A 1 98 ? 13.706 1.025 -8.714 1.00 78.88 98 LEU A C 1
ATOM 762 O O . LEU A 1 98 ? 13.473 0.090 -7.948 1.00 78.88 98 LEU A O 1
ATOM 766 N N . GLU A 1 99 ? 14.140 2.206 -8.264 1.00 82.75 99 GLU A N 1
ATOM 767 C CA . GLU A 1 99 ? 14.265 2.491 -6.828 1.00 82.75 99 GLU A CA 1
ATOM 768 C C . GLU A 1 99 ? 12.921 2.347 -6.107 1.00 82.75 99 GLU A C 1
ATOM 770 O O . GLU A 1 99 ? 12.861 1.751 -5.032 1.00 82.75 99 GLU A O 1
ATOM 775 N N . LEU A 1 100 ? 11.837 2.873 -6.691 1.00 80.81 100 LEU A N 1
ATOM 776 C CA . LEU A 1 100 ? 10.493 2.751 -6.121 1.00 80.81 100 LEU A CA 1
ATOM 777 C C . LEU A 1 100 ? 10.047 1.290 -6.038 1.00 80.81 100 LEU A C 1
ATOM 779 O O . LEU A 1 100 ? 9.509 0.870 -5.017 1.00 80.81 100 LEU A O 1
ATOM 783 N N . HIS A 1 101 ? 10.334 0.494 -7.067 1.00 83.25 101 HIS A N 1
ATOM 784 C CA . HIS A 1 101 ? 10.081 -0.943 -7.050 1.00 83.25 101 HIS A CA 1
ATOM 785 C C . HIS A 1 101 ? 10.819 -1.633 -5.892 1.00 83.25 101 HIS A C 1
ATOM 787 O O . HIS A 1 101 ? 10.211 -2.382 -5.127 1.00 83.25 101 HIS A O 1
ATOM 793 N N . GLN A 1 102 ? 12.105 -1.329 -5.698 1.00 82.69 102 GLN A N 1
ATOM 794 C CA . GLN A 1 102 ? 12.883 -1.884 -4.590 1.00 82.69 102 GLN A CA 1
ATOM 795 C C . GLN A 1 102 ? 12.347 -1.435 -3.222 1.00 82.69 102 GLN A C 1
ATOM 797 O O . GLN A 1 102 ? 12.296 -2.228 -2.279 1.00 82.69 102 GLN A O 1
ATOM 802 N N . GLN A 1 103 ? 11.921 -0.176 -3.106 1.00 85.44 103 GLN A N 1
ATOM 803 C CA . GLN A 1 103 ? 11.290 0.335 -1.892 1.00 85.44 103 GLN A CA 1
ATOM 804 C C . GLN A 1 103 ? 9.998 -0.420 -1.588 1.00 85.44 103 GLN A C 1
ATOM 806 O O . GLN A 1 103 ? 9.840 -0.892 -0.465 1.00 85.44 103 GLN A O 1
ATOM 811 N N . ASN A 1 104 ? 9.130 -0.609 -2.582 1.00 85.81 104 ASN A N 1
ATOM 812 C CA . ASN A 1 104 ? 7.883 -1.364 -2.457 1.00 85.81 104 ASN A CA 1
ATOM 813 C C . ASN A 1 104 ? 8.134 -2.825 -2.035 1.00 85.81 104 ASN A C 1
ATOM 815 O O . ASN A 1 104 ? 7.417 -3.351 -1.185 1.00 85.81 104 ASN A O 1
ATOM 819 N N . GLU A 1 105 ? 9.180 -3.468 -2.563 1.00 83.75 105 GLU A N 1
ATOM 820 C CA . GLU A 1 105 ? 9.590 -4.820 -2.150 1.00 83.75 105 GLU A CA 1
ATOM 821 C C . GLU A 1 105 ? 10.075 -4.888 -0.695 1.00 83.75 105 GLU A C 1
ATOM 823 O O . GLU A 1 105 ? 9.894 -5.902 -0.025 1.00 83.75 105 GLU A O 1
ATOM 828 N N . SER A 1 106 ? 10.652 -3.803 -0.175 1.00 84.88 106 SER A N 1
ATOM 829 C CA . SER A 1 106 ? 11.129 -3.732 1.211 1.00 84.88 106 SER A CA 1
ATOM 830 C C . SER A 1 106 ? 10.034 -3.438 2.246 1.00 84.88 106 SER A C 1
ATOM 832 O O . SER A 1 106 ? 10.303 -3.473 3.450 1.00 84.88 106 SER A O 1
ATOM 834 N N . VAL A 1 107 ? 8.805 -3.126 1.812 1.00 86.38 107 VAL A N 1
ATOM 835 C CA . VAL A 1 107 ? 7.718 -2.763 2.728 1.00 86.38 107 VAL A CA 1
ATOM 836 C C . VAL A 1 107 ? 7.203 -3.992 3.475 1.00 86.38 107 VAL A C 1
ATOM 838 O O . VAL A 1 107 ? 6.563 -4.872 2.904 1.00 86.38 107 VAL A O 1
ATOM 841 N N . ASP A 1 108 ? 7.394 -3.993 4.793 1.00 87.56 108 ASP A N 1
ATOM 842 C CA . ASP A 1 108 ? 6.785 -4.970 5.693 1.00 87.56 108 ASP A CA 1
ATOM 843 C C . ASP A 1 108 ? 5.450 -4.443 6.252 1.00 87.56 108 ASP A C 1
ATOM 845 O O . ASP A 1 108 ? 5.391 -3.561 7.121 1.00 87.56 108 ASP A O 1
ATOM 849 N N . PHE A 1 109 ? 4.352 -5.002 5.744 1.00 87.00 109 PHE A N 1
ATOM 850 C CA . PHE A 1 109 ? 2.996 -4.663 6.177 1.00 87.00 109 PHE A CA 1
ATOM 851 C C . PHE A 1 109 ? 2.665 -5.162 7.589 1.00 87.00 109 PHE A C 1
ATOM 853 O O . PHE A 1 109 ? 1.852 -4.538 8.274 1.00 87.00 109 PHE A O 1
ATOM 860 N N . GLU A 1 110 ? 3.308 -6.226 8.076 1.00 88.00 110 GLU A N 1
ATOM 861 C CA . GLU A 1 110 ? 3.109 -6.695 9.450 1.00 88.00 110 GLU A CA 1
ATOM 862 C C . GLU A 1 110 ? 3.830 -5.773 10.440 1.00 88.00 110 GLU A C 1
ATOM 864 O O . GLU A 1 110 ? 3.283 -5.447 11.497 1.00 88.00 110 GLU A O 1
ATOM 869 N N . LEU A 1 111 ? 5.005 -5.251 10.077 1.00 87.88 111 LEU A N 1
ATOM 870 C CA . LEU A 1 111 ? 5.654 -4.196 10.856 1.00 87.88 111 LEU A CA 1
ATOM 871 C C . LEU A 1 111 ? 4.761 -2.947 10.939 1.00 87.88 111 LEU A C 1
ATOM 873 O O . LEU A 1 111 ? 4.538 -2.423 12.033 1.00 87.88 111 LEU A O 1
ATOM 877 N N . LYS A 1 112 ? 4.177 -2.501 9.816 1.00 88.12 112 LYS A N 1
ATOM 878 C CA . LYS A 1 112 ? 3.205 -1.388 9.808 1.00 88.12 112 LYS A CA 1
ATOM 879 C C . LYS A 1 112 ? 1.986 -1.682 10.693 1.00 88.12 112 LYS A C 1
ATOM 881 O O . LYS A 1 112 ? 1.545 -0.802 11.434 1.00 88.12 112 LYS A O 1
ATOM 886 N N . ALA A 1 113 ? 1.490 -2.920 10.701 1.00 86.19 113 ALA A N 1
ATOM 887 C CA . ALA A 1 113 ? 0.420 -3.355 11.601 1.00 86.19 113 ALA A CA 1
ATOM 888 C C . ALA A 1 113 ? 0.811 -3.213 13.082 1.00 86.19 113 ALA A C 1
ATOM 890 O O . ALA A 1 113 ? 0.035 -2.712 13.900 1.00 86.19 113 ALA A O 1
ATOM 891 N N . GLN A 1 114 ? 2.031 -3.616 13.446 1.00 87.50 114 GLN A N 1
ATOM 892 C CA . GLN A 1 114 ? 2.548 -3.471 14.810 1.00 87.50 114 GLN A CA 1
ATOM 893 C C . GLN A 1 114 ? 2.719 -2.001 15.212 1.00 87.50 114 GLN A C 1
ATOM 895 O O . GLN A 1 114 ? 2.366 -1.628 16.334 1.00 87.50 114 GLN A O 1
ATOM 900 N N . LEU A 1 115 ? 3.210 -1.156 14.304 1.00 87.50 115 LEU A N 1
ATOM 901 C CA . LEU A 1 115 ? 3.338 0.284 14.536 1.00 87.50 115 LEU A CA 1
ATOM 902 C C . LEU A 1 115 ? 1.970 0.949 14.732 1.00 87.50 115 LEU A C 1
ATOM 904 O O . LEU A 1 115 ? 1.833 1.806 15.607 1.00 87.50 115 LEU A O 1
ATOM 908 N N . PHE A 1 116 ? 0.941 0.506 14.002 1.00 87.94 116 PHE A N 1
ATOM 909 C CA . PHE A 1 116 ? -0.434 0.963 14.210 1.00 87.94 116 PHE A CA 1
ATOM 910 C C . PHE A 1 116 ? -0.952 0.591 15.602 1.00 87.94 116 PHE A C 1
ATOM 912 O O . PHE A 1 116 ? -1.512 1.429 16.305 1.00 87.94 116 PHE A O 1
ATOM 919 N N . ARG A 1 117 ? -0.703 -0.644 16.064 1.00 84.94 117 ARG A N 1
ATOM 920 C CA . ARG A 1 117 ? -1.076 -1.068 17.429 1.00 84.94 117 ARG A CA 1
ATOM 921 C C . ARG A 1 117 ? -0.395 -0.229 18.516 1.00 84.94 117 ARG A C 1
ATOM 923 O O . ARG A 1 117 ? -0.949 -0.094 19.603 1.00 84.94 117 ARG A O 1
ATOM 930 N N . ARG A 1 118 ? 0.783 0.332 18.223 1.00 87.00 118 ARG A N 1
ATOM 931 C CA . ARG A 1 118 ? 1.553 1.225 19.106 1.00 87.00 118 ARG A CA 1
ATOM 932 C C . ARG A 1 118 ? 1.224 2.712 18.925 1.00 87.00 118 ARG A C 1
ATOM 934 O O . ARG A 1 118 ? 1.892 3.535 19.543 1.00 87.00 118 ARG A O 1
ATOM 941 N N . ASN A 1 119 ? 0.236 3.060 18.095 1.00 82.69 119 ASN A N 1
ATOM 942 C CA . ASN A 1 119 ? -0.124 4.437 17.732 1.00 82.69 119 ASN A CA 1
ATOM 943 C C . ASN A 1 119 ? 1.029 5.248 17.095 1.00 82.69 119 ASN A C 1
ATOM 945 O O . ASN A 1 119 ? 1.013 6.474 17.125 1.00 82.69 119 ASN A O 1
ATOM 949 N N . GLN A 1 120 ? 2.037 4.581 16.523 1.00 83.94 120 GLN A N 1
ATOM 950 C CA . GLN A 1 120 ? 3.166 5.223 15.826 1.00 83.94 120 GLN A CA 1
ATOM 951 C C . GLN A 1 120 ? 2.925 5.356 14.317 1.00 83.94 120 GLN A C 1
ATOM 953 O O . GLN A 1 120 ? 3.638 6.078 13.628 1.00 83.94 120 GLN A O 1
ATOM 958 N N . TYR A 1 121 ? 1.918 4.655 13.805 1.00 85.56 121 TYR A N 1
ATOM 959 C CA . TYR A 1 121 ? 1.475 4.712 12.422 1.00 85.56 121 TYR A CA 1
ATOM 960 C C . TYR A 1 121 ? -0.026 5.001 12.437 1.00 85.56 121 TYR A C 1
ATOM 962 O O . TYR A 1 121 ? -0.797 4.220 12.994 1.00 85.56 121 TYR A O 1
ATOM 970 N N . THR A 1 122 ? -0.419 6.171 11.937 1.00 86.44 122 THR A N 1
ATOM 971 C CA . THR A 1 122 ? -1.792 6.685 12.031 1.00 86.44 122 THR A CA 1
ATOM 972 C C . THR A 1 122 ? -2.631 6.268 10.827 1.00 86.44 122 THR A C 1
ATOM 974 O O . THR A 1 122 ? -2.119 5.801 9.808 1.00 86.44 122 THR A O 1
ATOM 977 N N . LEU A 1 123 ? -3.946 6.462 10.939 1.00 83.00 123 LEU A N 1
ATOM 978 C CA . LEU A 1 123 ? -4.874 6.242 9.832 1.00 83.00 123 LEU A CA 1
ATOM 979 C C . LEU A 1 123 ? -4.589 7.176 8.641 1.00 83.00 123 LEU A C 1
ATOM 981 O O . LEU A 1 123 ? -4.748 6.765 7.494 1.00 83.00 123 LEU A O 1
ATOM 985 N N . ASP A 1 124 ? -4.121 8.400 8.899 1.00 84.31 124 ASP A N 1
ATOM 986 C CA . ASP A 1 124 ? -3.717 9.332 7.843 1.00 84.31 124 ASP A CA 1
ATOM 987 C C . ASP A 1 124 ? -2.492 8.821 7.082 1.00 84.31 124 ASP A C 1
ATOM 989 O O . ASP A 1 124 ? -2.526 8.784 5.856 1.00 84.31 124 ASP A O 1
ATOM 993 N N . ASN A 1 125 ? -1.480 8.294 7.781 1.00 86.75 125 ASN A N 1
ATOM 994 C CA . ASN A 1 125 ? -0.318 7.685 7.128 1.00 86.75 125 ASN A CA 1
ATOM 995 C C . ASN A 1 125 ? -0.723 6.474 6.266 1.00 86.75 125 ASN A C 1
ATOM 997 O O . ASN A 1 125 ? -0.191 6.277 5.179 1.00 86.75 125 ASN A O 1
ATOM 1001 N N . MET A 1 126 ? -1.694 5.668 6.717 1.00 84.94 126 MET A N 1
ATOM 1002 C CA . MET A 1 126 ? -2.253 4.577 5.901 1.00 84.94 126 MET A CA 1
ATOM 1003 C C . MET A 1 126 ? -2.968 5.093 4.656 1.00 84.94 126 MET A C 1
ATOM 1005 O O . MET A 1 126 ? -2.884 4.494 3.589 1.00 84.94 126 MET A O 1
ATOM 1009 N N . LYS A 1 127 ? -3.701 6.196 4.778 1.00 86.38 127 LYS A N 1
ATOM 1010 C CA . LYS A 1 127 ? -4.389 6.801 3.642 1.00 86.38 127 LYS A CA 1
ATOM 1011 C C . LYS A 1 127 ? -3.391 7.378 2.636 1.00 86.38 127 LYS A C 1
ATOM 1013 O O . LYS A 1 127 ? -3.600 7.220 1.437 1.00 86.38 127 LYS A O 1
ATOM 1018 N N . GLU A 1 128 ? -2.334 8.024 3.117 1.00 88.12 128 GLU A N 1
ATOM 1019 C CA . GLU A 1 128 ? -1.242 8.543 2.292 1.00 88.12 128 GLU A CA 1
ATOM 1020 C C . GLU A 1 128 ? -0.512 7.415 1.564 1.00 88.12 128 GLU A C 1
ATOM 1022 O O . GLU A 1 128 ? -0.363 7.493 0.350 1.00 88.12 128 GLU A O 1
ATOM 1027 N N . ASP A 1 129 ? -0.159 6.331 2.259 1.00 87.94 129 ASP A N 1
ATOM 1028 C CA . ASP A 1 129 ? 0.483 5.165 1.643 1.00 87.94 129 ASP A CA 1
ATOM 1029 C C . ASP A 1 129 ? -0.414 4.527 0.562 1.00 87.94 129 ASP A C 1
ATOM 1031 O O . ASP A 1 129 ? 0.049 4.218 -0.535 1.00 87.94 129 ASP 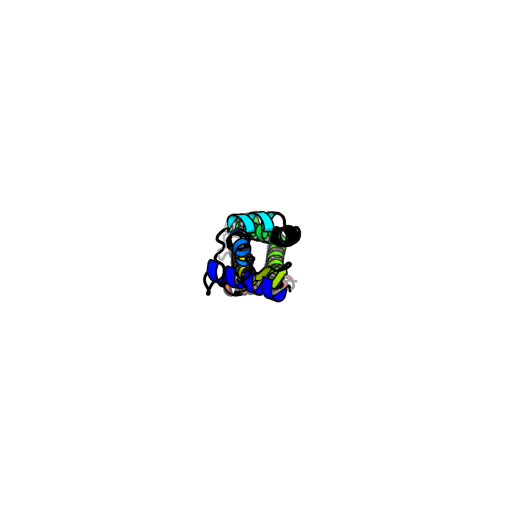A O 1
ATOM 1035 N N . ALA A 1 130 ? -1.719 4.377 0.822 1.00 86.50 130 ALA A N 1
ATOM 1036 C CA . ALA A 1 130 ? -2.654 3.827 -0.161 1.00 86.50 130 ALA A CA 1
ATOM 1037 C C . ALA A 1 130 ? -2.802 4.731 -1.398 1.00 86.50 130 ALA A C 1
ATOM 1039 O O . ALA A 1 130 ? -2.835 4.236 -2.529 1.00 86.50 130 ALA A O 1
ATOM 1040 N N . ALA A 1 131 ? -2.877 6.050 -1.195 1.00 88.00 131 ALA A N 1
ATOM 1041 C CA . ALA A 1 131 ? -2.900 7.021 -2.286 1.00 88.00 131 ALA A CA 1
ATOM 1042 C C . ALA A 1 131 ? -1.593 6.971 -3.085 1.00 88.00 131 ALA A C 1
ATOM 1044 O O . ALA A 1 131 ? -1.629 6.896 -4.306 1.00 88.00 131 ALA A O 1
ATOM 1045 N N . TYR A 1 132 ? -0.455 6.889 -2.399 1.00 89.06 132 TYR A N 1
ATOM 1046 C CA . TYR A 1 132 ? 0.865 6.805 -3.005 1.00 89.06 132 TYR A CA 1
ATOM 1047 C C . TYR A 1 132 ? 1.024 5.583 -3.919 1.00 89.06 132 TYR A C 1
ATOM 1049 O O . TYR A 1 132 ? 1.493 5.719 -5.048 1.00 89.06 132 TYR A O 1
ATOM 1057 N N . PHE A 1 133 ? 0.589 4.394 -3.486 1.00 88.06 133 PHE A N 1
ATOM 1058 C CA . PHE A 1 133 ? 0.612 3.208 -4.352 1.00 88.06 133 PHE A CA 1
ATOM 1059 C C . PHE A 1 133 ? -0.379 3.315 -5.516 1.00 88.06 133 PHE A C 1
ATOM 1061 O O . PHE A 1 133 ? -0.069 2.883 -6.623 1.00 88.06 133 PHE A O 1
ATOM 1068 N N . THR A 1 134 ? -1.547 3.924 -5.296 1.00 87.06 134 THR A N 1
ATOM 1069 C CA . THR A 1 134 ? -2.534 4.154 -6.363 1.00 87.06 134 THR A CA 1
ATOM 1070 C C . THR A 1 134 ? -1.989 5.107 -7.429 1.00 87.06 134 THR A C 1
ATOM 1072 O O . THR A 1 134 ? -2.118 4.841 -8.622 1.00 87.06 134 THR A O 1
ATOM 1075 N N . ASP A 1 135 ? -1.329 6.185 -7.011 1.00 87.50 135 ASP A N 1
ATOM 1076 C CA . ASP A 1 135 ? -0.701 7.155 -7.907 1.00 87.50 135 ASP A CA 1
ATOM 1077 C C . ASP A 1 135 ? 0.462 6.523 -8.680 1.00 87.50 135 ASP A C 1
ATOM 1079 O O . ASP A 1 135 ? 0.608 6.779 -9.874 1.00 87.50 135 ASP A O 1
ATOM 1083 N N . GLN A 1 136 ? 1.248 5.645 -8.042 1.00 86.44 136 GLN A N 1
ATOM 1084 C CA . GLN A 1 136 ? 2.279 4.863 -8.732 1.00 86.44 136 GLN A CA 1
ATOM 1085 C C . GLN A 1 136 ? 1.689 3.962 -9.818 1.00 86.44 136 GLN A C 1
ATOM 1087 O O . GLN A 1 136 ? 2.228 3.928 -10.920 1.00 86.44 136 GLN A O 1
ATOM 1092 N N . ILE A 1 137 ? 0.589 3.253 -9.538 1.00 86.50 137 ILE A N 1
ATOM 1093 C CA . ILE A 1 137 ? -0.086 2.412 -10.540 1.00 86.50 137 ILE A CA 1
ATOM 1094 C C . ILE A 1 137 ? -0.551 3.279 -11.711 1.00 86.50 137 ILE A C 1
ATOM 1096 O O . ILE A 1 137 ? -0.202 2.984 -12.849 1.00 86.50 137 ILE A O 1
ATOM 1100 N N . CYS A 1 138 ? -1.243 4.390 -11.441 1.00 85.88 138 CYS A N 1
ATOM 1101 C CA . CYS A 1 138 ? -1.686 5.317 -12.485 1.00 85.88 138 CYS A CA 1
ATOM 1102 C C . CYS A 1 138 ? -0.510 5.856 -13.318 1.00 85.88 138 CYS A C 1
ATOM 1104 O O . CYS A 1 138 ? -0.596 5.932 -14.544 1.00 85.88 138 CYS A O 1
ATOM 1106 N N . ALA A 1 139 ? 0.598 6.220 -12.666 1.00 84.31 139 ALA A N 1
ATOM 1107 C CA . ALA A 1 139 ? 1.793 6.715 -13.337 1.00 84.31 139 ALA A CA 1
ATOM 1108 C C . ALA A 1 139 ? 2.419 5.640 -14.236 1.00 84.31 139 ALA A C 1
ATOM 1110 O O . ALA A 1 139 ? 2.722 5.924 -15.395 1.00 84.31 139 ALA A O 1
ATOM 1111 N N . LEU A 1 140 ? 2.548 4.405 -13.741 1.00 82.88 140 LEU A N 1
ATOM 1112 C CA . LEU A 1 140 ? 3.064 3.269 -14.506 1.00 82.88 140 LEU A CA 1
ATOM 1113 C C . LEU A 1 140 ? 2.149 2.905 -15.677 1.00 82.88 140 LEU A C 1
ATOM 1115 O O . LEU A 1 140 ? 2.647 2.637 -16.765 1.00 82.88 140 LEU A O 1
ATOM 1119 N N . GLU A 1 141 ? 0.828 2.931 -15.496 1.00 84.44 141 GLU A N 1
ATOM 1120 C CA . GLU A 1 141 ? -0.157 2.701 -16.564 1.00 84.44 141 GLU A CA 1
ATOM 1121 C C . GLU A 1 141 ? -0.088 3.774 -17.661 1.00 84.44 141 GLU A C 1
ATOM 1123 O O . GLU A 1 141 ? -0.309 3.477 -18.835 1.00 84.44 141 GLU A O 1
ATOM 1128 N N . SER A 1 142 ? 0.257 5.011 -17.288 1.00 81.50 142 SER A N 1
ATOM 1129 C CA . SER A 1 142 ? 0.387 6.146 -18.210 1.00 81.50 142 SER A CA 1
ATOM 1130 C C . SER A 1 142 ? 1.710 6.202 -18.986 1.00 81.50 142 SER A C 1
ATOM 1132 O O . SER A 1 142 ? 1.887 7.103 -19.810 1.00 81.50 142 SER A O 1
ATOM 1134 N N . LEU A 1 143 ? 2.637 5.266 -18.746 1.00 76.75 143 LEU A N 1
ATOM 1135 C CA . LEU A 1 143 ? 3.922 5.222 -19.442 1.00 76.75 143 LEU A CA 1
ATOM 1136 C C . LEU A 1 143 ? 3.750 5.007 -20.953 1.00 76.75 143 LEU A C 1
ATOM 1138 O O . LEU A 1 143 ? 2.903 4.244 -21.422 1.00 76.75 143 LEU A O 1
ATOM 1142 N N . THR A 1 144 ? 4.595 5.682 -21.732 1.00 70.31 144 THR A N 1
ATOM 1143 C CA . THR A 1 144 ? 4.668 5.515 -23.186 1.00 70.31 144 THR A CA 1
ATOM 1144 C C . THR A 1 144 ? 5.189 4.127 -23.544 1.00 70.31 144 THR A C 1
ATOM 1146 O O . THR A 1 144 ? 6.322 3.782 -23.222 1.00 70.31 144 THR A O 1
ATOM 1149 N N . LYS A 1 145 ? 4.359 3.365 -24.260 1.00 68.69 145 LYS A N 1
ATOM 1150 C CA . LYS A 1 145 ? 4.571 1.948 -24.603 1.00 68.69 145 LYS A CA 1
ATOM 1151 C C . LYS A 1 145 ? 5.740 1.676 -25.545 1.00 68.69 145 LYS A C 1
ATOM 1153 O O . LYS A 1 145 ? 6.329 0.607 -25.512 1.00 68.69 145 LYS A O 1
ATOM 1158 N N . SER A 1 146 ? 6.091 2.648 -26.377 1.00 70.75 146 SER A N 1
ATOM 1159 C CA . SER A 1 146 ? 7.244 2.558 -27.265 1.00 70.75 146 SER A CA 1
ATOM 1160 C C . SER A 1 146 ? 7.916 3.920 -27.357 1.00 70.75 146 SER A C 1
ATOM 1162 O O . SER A 1 146 ? 7.244 4.953 -27.444 1.00 70.75 146 SER A O 1
ATOM 1164 N N . THR A 1 147 ? 9.246 3.924 -27.287 1.00 71.69 147 THR A N 1
ATOM 1165 C CA . THR A 1 147 ? 10.072 5.114 -27.507 1.00 71.69 147 THR A CA 1
ATOM 1166 C C . THR A 1 147 ? 11.180 4.774 -28.489 1.00 71.69 147 THR A C 1
ATOM 1168 O O . THR A 1 147 ? 11.849 3.751 -28.361 1.00 71.69 147 THR A O 1
ATOM 1171 N N . ILE A 1 148 ? 11.384 5.652 -29.466 1.00 69.19 148 ILE A N 1
ATOM 1172 C CA . ILE A 1 148 ? 12.497 5.557 -30.406 1.00 69.19 148 ILE A CA 1
ATOM 1173 C C . ILE A 1 148 ? 13.571 6.531 -29.933 1.00 69.19 148 ILE A C 1
ATOM 1175 O O . ILE A 1 148 ? 13.312 7.731 -29.824 1.00 69.19 148 ILE A O 1
ATOM 1179 N N . VAL A 1 149 ? 14.764 6.016 -29.652 1.00 71.69 149 VAL A N 1
ATOM 1180 C CA . VAL A 1 149 ? 15.954 6.825 -29.388 1.00 71.69 149 VAL A CA 1
ATOM 1181 C C . VAL A 1 149 ? 16.917 6.594 -30.540 1.00 71.69 149 VAL A C 1
ATOM 1183 O O . VAL A 1 149 ? 17.511 5.527 -30.662 1.00 71.69 149 VAL A O 1
ATOM 1186 N N . GLU A 1 150 ? 17.031 7.596 -31.409 1.00 72.38 150 GLU A N 1
ATOM 1187 C CA . GLU A 1 150 ? 17.790 7.514 -32.660 1.00 72.38 150 GLU A CA 1
ATOM 1188 C C . GLU A 1 150 ? 17.348 6.329 -33.534 1.00 72.38 150 GLU A C 1
ATOM 1190 O O . GLU A 1 150 ? 16.250 6.366 -34.086 1.00 72.38 150 GLU A O 1
ATOM 1195 N N . PHE A 1 151 ? 18.172 5.284 -33.658 1.00 71.62 151 PHE A N 1
ATOM 1196 C CA . PHE A 1 151 ? 17.851 4.062 -34.402 1.00 71.62 151 PHE A CA 1
ATOM 1197 C C . PHE A 1 151 ? 17.444 2.883 -33.499 1.00 71.62 151 PHE A C 1
ATOM 1199 O O . PHE A 1 151 ? 17.150 1.800 -34.005 1.00 71.62 151 PHE A O 1
ATOM 1206 N N . LEU A 1 152 ? 17.414 3.070 -32.174 1.00 73.25 152 LEU A N 1
ATOM 1207 C CA . LEU A 1 152 ? 17.000 2.057 -31.204 1.00 73.25 152 LEU A CA 1
ATOM 1208 C C . LEU A 1 152 ? 15.512 2.209 -30.877 1.00 73.25 152 LEU A C 1
ATOM 1210 O O . LEU A 1 152 ? 15.044 3.284 -30.497 1.00 73.25 152 LEU A O 1
ATOM 1214 N N . HIS A 1 153 ? 14.769 1.114 -30.997 1.00 74.88 153 HIS A N 1
ATOM 1215 C CA . HIS A 1 153 ? 13.363 1.044 -30.618 1.00 74.88 153 HIS A CA 1
ATOM 1216 C C . HIS A 1 153 ? 13.232 0.307 -29.285 1.00 74.88 153 HIS A C 1
ATOM 1218 O O . HIS A 1 153 ? 13.540 -0.881 -29.199 1.00 74.88 153 HIS A O 1
ATOM 1224 N N . PHE A 1 154 ? 12.755 1.007 -28.260 1.00 73.19 154 PHE A N 1
ATOM 1225 C CA . PHE A 1 154 ? 12.505 0.442 -26.940 1.00 73.19 154 PHE A CA 1
ATOM 1226 C C . PHE A 1 154 ? 11.030 0.080 -26.813 1.00 73.19 154 PHE A C 1
ATOM 1228 O 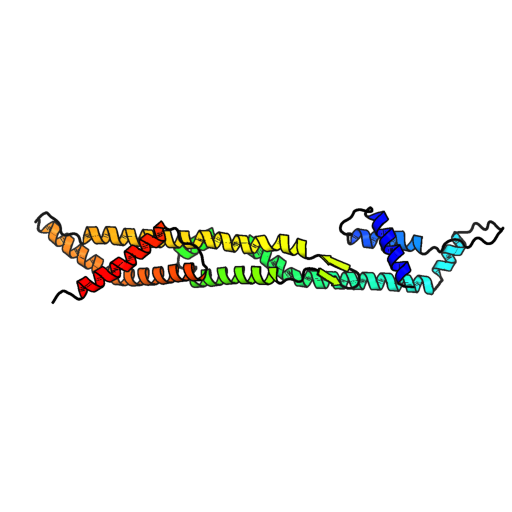O . PHE A 1 154 ? 10.169 0.963 -26.846 1.00 73.19 154 PHE A O 1
ATOM 1235 N N . ASP A 1 155 ? 10.756 -1.215 -26.670 1.00 76.69 155 ASP A N 1
ATOM 1236 C CA . ASP A 1 155 ? 9.448 -1.714 -26.259 1.00 76.69 155 ASP A CA 1
ATOM 1237 C C . ASP A 1 155 ? 9.368 -1.709 -24.729 1.00 76.69 155 ASP A C 1
ATOM 1239 O O . ASP A 1 155 ? 10.149 -2.370 -24.042 1.00 76.69 155 ASP A O 1
ATOM 1243 N N . MET A 1 156 ? 8.440 -0.916 -24.202 1.00 75.94 156 MET A N 1
ATOM 1244 C CA . MET A 1 156 ? 8.268 -0.700 -22.769 1.00 75.94 156 MET A CA 1
ATOM 1245 C C . MET A 1 156 ? 7.112 -1.522 -22.197 1.00 75.94 156 MET A C 1
ATOM 1247 O O . MET A 1 156 ? 6.893 -1.479 -20.985 1.00 75.94 156 MET A O 1
ATOM 1251 N N . ASP A 1 157 ? 6.398 -2.299 -23.021 1.00 77.56 157 ASP A N 1
ATOM 1252 C CA . ASP A 1 157 ? 5.275 -3.124 -22.567 1.00 77.56 157 ASP A CA 1
ATOM 1253 C C . ASP A 1 157 ? 5.748 -4.215 -21.589 1.00 77.56 157 ASP A C 1
ATOM 1255 O O . ASP A 1 157 ? 5.102 -4.466 -20.568 1.00 77.56 157 ASP A O 1
ATOM 1259 N N . GLN A 1 158 ? 6.916 -4.821 -21.839 1.00 78.06 158 GLN A N 1
ATOM 1260 C CA . GLN A 1 158 ? 7.501 -5.824 -20.938 1.00 78.06 158 GLN A CA 1
ATOM 1261 C C . GLN A 1 158 ? 7.928 -5.206 -19.601 1.00 78.06 158 GLN A C 1
ATOM 1263 O O . GLN A 1 158 ? 7.599 -5.736 -18.541 1.00 78.06 158 GLN A O 1
ATOM 1268 N N . LEU A 1 159 ? 8.585 -4.041 -19.641 1.00 75.56 159 LEU A N 1
ATOM 1269 C CA . LEU A 1 159 ? 9.005 -3.330 -18.433 1.00 75.56 159 LEU A CA 1
ATOM 1270 C C . LEU A 1 159 ? 7.793 -2.909 -17.589 1.00 75.56 159 LEU A C 1
ATOM 1272 O O . LEU A 1 159 ? 7.791 -3.058 -16.369 1.00 75.56 159 LEU A O 1
ATOM 1276 N N . GLN A 1 160 ? 6.736 -2.415 -18.234 1.00 80.69 160 GLN A N 1
ATOM 1277 C CA . GLN A 1 160 ? 5.488 -2.074 -17.559 1.00 80.69 160 GLN A CA 1
ATOM 1278 C C . GLN A 1 160 ? 4.862 -3.312 -16.897 1.00 80.69 160 GLN A C 1
ATOM 1280 O O . GLN A 1 160 ? 4.461 -3.246 -15.733 1.00 80.69 160 GLN A O 1
ATOM 1285 N N . ALA A 1 161 ? 4.813 -4.445 -17.604 1.00 80.81 161 ALA A N 1
ATOM 1286 C CA . ALA A 1 161 ? 4.261 -5.694 -17.086 1.00 80.81 161 ALA A CA 1
ATOM 1287 C C . ALA A 1 161 ? 5.039 -6.248 -15.879 1.00 80.81 161 ALA A C 1
ATOM 1289 O O . ALA A 1 161 ? 4.428 -6.835 -14.986 1.00 80.81 161 ALA A O 1
ATOM 1290 N N . GLU A 1 162 ? 6.355 -6.039 -15.816 1.00 81.56 162 GLU A N 1
ATOM 1291 C CA . GLU A 1 162 ? 7.183 -6.447 -14.675 1.00 81.56 162 GLU A CA 1
ATOM 1292 C C . GLU A 1 162 ? 7.080 -5.494 -13.477 1.00 81.56 162 GLU A C 1
ATOM 1294 O O . GLU A 1 162 ? 7.142 -5.932 -12.326 1.00 81.56 162 GLU A O 1
ATOM 1299 N N . LEU A 1 163 ? 6.889 -4.193 -13.717 1.00 81.62 163 LEU A N 1
ATOM 1300 C CA . LEU A 1 163 ? 6.860 -3.185 -12.654 1.00 81.62 163 LEU A CA 1
ATOM 1301 C C . LEU A 1 163 ? 5.480 -3.007 -12.014 1.00 81.62 163 LEU A C 1
ATOM 1303 O O . LEU A 1 163 ? 5.411 -2.765 -10.807 1.00 81.62 163 LEU A O 1
ATOM 1307 N N . LEU A 1 164 ? 4.391 -3.153 -12.778 1.00 83.88 164 LEU A N 1
ATOM 1308 C CA . LEU A 1 164 ? 3.009 -3.000 -12.295 1.00 83.88 164 LEU A CA 1
ATOM 1309 C C . LEU A 1 164 ? 2.626 -3.910 -11.107 1.00 83.88 164 LEU A C 1
ATOM 1311 O O . LEU A 1 164 ? 1.937 -3.427 -10.201 1.00 83.88 164 LEU A O 1
ATOM 1315 N N . PRO A 1 165 ? 3.047 -5.191 -11.041 1.00 87.44 165 PRO A N 1
ATOM 1316 C CA . PRO A 1 165 ? 2.682 -6.081 -9.941 1.00 87.44 165 PRO A CA 1
ATOM 1317 C C . PRO A 1 165 ? 3.158 -5.605 -8.565 1.00 87.44 165 PRO A C 1
ATOM 1319 O O . PRO A 1 165 ? 2.512 -5.907 -7.565 1.00 87.44 165 PRO A O 1
ATOM 1322 N N . SER A 1 166 ? 4.260 -4.854 -8.489 1.00 87.69 166 SER A N 1
ATOM 1323 C CA . SER A 1 166 ? 4.854 -4.419 -7.217 1.00 87.69 166 SER A CA 1
ATOM 1324 C C . SER A 1 166 ? 3.955 -3.458 -6.417 1.00 87.69 166 SER A C 1
ATOM 1326 O O . SER A 1 166 ? 3.553 -3.815 -5.304 1.00 87.69 166 SER A O 1
ATOM 1328 N N . PRO A 1 167 ? 3.547 -2.284 -6.945 1.00 87.94 167 PRO A N 1
ATOM 1329 C CA . PRO A 1 167 ? 2.632 -1.396 -6.230 1.00 87.94 167 PRO A CA 1
ATOM 1330 C C . PRO A 1 167 ? 1.220 -1.988 -6.097 1.00 87.94 167 PRO A C 1
ATOM 1332 O O . PRO A 1 167 ? 0.557 -1.739 -5.090 1.00 87.94 167 PRO A O 1
ATOM 1335 N N . ALA A 1 168 ? 0.775 -2.822 -7.047 1.00 86.38 168 ALA A N 1
ATOM 1336 C CA . ALA A 1 168 ? -0.497 -3.539 -6.934 1.00 86.38 168 ALA A CA 1
ATOM 1337 C C . ALA A 1 168 ? -0.507 -4.491 -5.726 1.00 86.38 168 ALA A C 1
ATOM 1339 O O . ALA A 1 168 ? -1.433 -4.455 -4.918 1.00 86.38 168 ALA A O 1
ATOM 1340 N N . ARG A 1 169 ? 0.571 -5.264 -5.530 1.00 89.56 169 ARG A N 1
ATOM 1341 C CA . ARG A 1 169 ? 0.747 -6.143 -4.366 1.00 89.56 169 ARG A CA 1
ATOM 1342 C C . ARG A 1 169 ? 0.739 -5.362 -3.055 1.00 89.56 169 ARG A C 1
ATOM 1344 O O . ARG A 1 169 ? 0.144 -5.817 -2.081 1.00 89.56 169 ARG A O 1
ATOM 1351 N N . CYS A 1 170 ? 1.379 -4.193 -3.019 1.00 87.88 170 CYS A N 1
ATOM 1352 C CA . CYS A 1 170 ? 1.347 -3.311 -1.852 1.00 87.88 170 CYS A CA 1
ATOM 1353 C C . CYS A 1 170 ? -0.080 -2.862 -1.521 1.00 87.88 170 CYS A C 1
ATOM 1355 O O . CYS A 1 170 ? -0.503 -2.930 -0.366 1.00 87.88 170 CYS A O 1
ATOM 1357 N N . LEU A 1 171 ? -0.842 -2.452 -2.535 1.00 87.06 171 LEU A N 1
ATOM 1358 C CA . LEU A 1 171 ? -2.226 -2.030 -2.361 1.00 87.06 171 LEU A CA 1
ATOM 1359 C C . LEU A 1 171 ? -3.129 -3.191 -1.914 1.00 87.06 171 LEU A C 1
ATOM 1361 O O . LEU A 1 171 ? -3.958 -3.006 -1.023 1.00 87.06 171 LEU A O 1
ATOM 1365 N N . ASP A 1 172 ? -2.938 -4.391 -2.464 1.00 86.69 172 ASP A N 1
ATOM 1366 C CA . ASP A 1 172 ? -3.662 -5.598 -2.049 1.00 86.69 172 ASP A CA 1
ATOM 1367 C C . ASP A 1 172 ? -3.336 -5.988 -0.600 1.00 86.69 172 ASP A C 1
ATOM 1369 O O . ASP A 1 172 ? -4.239 -6.261 0.193 1.00 86.69 172 ASP A O 1
ATOM 1373 N N . ALA A 1 173 ? -2.065 -5.910 -0.195 1.00 87.38 173 ALA A N 1
ATOM 1374 C CA . ALA A 1 173 ? -1.670 -6.139 1.192 1.00 87.38 173 ALA A CA 1
ATOM 1375 C C . ALA A 1 173 ? -2.326 -5.128 2.151 1.00 87.38 173 ALA A C 1
ATOM 1377 O O . ALA A 1 173 ? -2.774 -5.499 3.239 1.00 87.38 173 ALA A O 1
ATOM 1378 N N . MET A 1 174 ? -2.452 -3.858 1.748 1.00 85.56 174 MET A N 1
ATOM 1379 C CA . MET A 1 174 ? -3.200 -2.852 2.511 1.00 85.56 174 MET A CA 1
ATOM 1380 C C . MET A 1 174 ? -4.699 -3.147 2.549 1.00 85.56 174 MET A C 1
ATOM 1382 O O . MET A 1 174 ? -5.332 -2.988 3.596 1.00 85.56 174 MET A O 1
ATOM 1386 N N . ARG A 1 175 ? -5.262 -3.614 1.434 1.00 84.00 175 ARG A N 1
ATOM 1387 C CA . ARG A 1 175 ? -6.667 -4.007 1.323 1.00 84.00 175 ARG A CA 1
ATOM 1388 C C . ARG A 1 175 ? -7.018 -5.173 2.244 1.00 84.00 175 ARG A C 1
ATOM 1390 O O . ARG A 1 175 ? -8.150 -5.225 2.713 1.00 84.00 175 ARG A O 1
ATOM 1397 N N . ASP A 1 176 ? -6.063 -6.041 2.559 1.00 85.25 176 ASP A N 1
ATOM 1398 C CA . ASP A 1 176 ? -6.228 -7.094 3.562 1.00 85.25 176 ASP A CA 1
ATOM 1399 C C . ASP A 1 176 ? -5.942 -6.599 4.988 1.00 85.25 176 ASP A C 1
ATOM 1401 O O . ASP A 1 176 ? -6.633 -6.971 5.943 1.00 85.25 176 ASP A O 1
ATOM 1405 N N . LEU A 1 177 ? -4.929 -5.746 5.158 1.00 86.44 177 LEU A N 1
ATOM 1406 C CA . LEU A 1 177 ? -4.484 -5.276 6.466 1.00 86.44 177 LEU A CA 1
ATOM 1407 C C . LEU A 1 177 ? -5.480 -4.314 7.125 1.00 86.44 177 LEU A C 1
ATOM 1409 O O . LEU A 1 177 ? -5.820 -4.505 8.295 1.00 86.44 177 LEU A O 1
ATOM 1413 N N . LEU A 1 178 ? -5.946 -3.283 6.411 1.00 85.19 178 LEU A N 1
ATOM 1414 C CA . LEU A 1 178 ? -6.814 -2.258 7.000 1.00 85.19 178 LEU A CA 1
ATOM 1415 C C . LEU A 1 178 ? -8.112 -2.863 7.563 1.00 85.19 178 LEU A C 1
ATOM 1417 O O . LEU A 1 178 ? -8.432 -2.582 8.720 1.00 85.19 178 LEU A O 1
ATOM 1421 N N . PRO A 1 179 ? -8.841 -3.735 6.840 1.00 84.31 179 PRO A N 1
ATOM 1422 C CA . PRO A 1 179 ? -10.042 -4.350 7.392 1.00 84.31 179 PRO A CA 1
ATOM 1423 C C . PRO A 1 179 ? -9.764 -5.285 8.573 1.00 84.31 179 PRO A C 1
ATOM 1425 O O . PRO A 1 179 ? -10.579 -5.367 9.493 1.00 84.31 179 PRO A O 1
ATOM 1428 N N . ARG A 1 180 ? -8.609 -5.967 8.595 1.00 85.94 180 ARG A N 1
ATOM 1429 C CA . ARG A 1 180 ? -8.184 -6.770 9.754 1.00 85.94 180 ARG A CA 1
ATOM 1430 C C . ARG A 1 180 ? -7.965 -5.899 10.990 1.00 85.94 180 ARG A C 1
ATOM 1432 O O . ARG A 1 180 ? -8.417 -6.266 12.072 1.00 85.94 180 ARG A O 1
ATOM 1439 N N . LEU A 1 181 ? -7.309 -4.749 10.836 1.00 85.62 181 LEU A N 1
ATOM 1440 C CA . LEU A 1 181 ? -7.084 -3.802 11.931 1.00 85.62 181 LEU A CA 1
ATOM 1441 C C . LEU A 1 181 ? -8.390 -3.152 12.407 1.00 85.62 181 LEU A C 1
ATOM 1443 O O . LEU A 1 181 ? -8.588 -3.013 13.616 1.00 85.62 181 LEU A O 1
ATOM 1447 N N . ALA A 1 182 ? -9.301 -2.827 11.482 1.00 82.94 182 ALA A N 1
ATOM 1448 C CA . ALA A 1 182 ? -10.644 -2.343 11.806 1.00 82.94 182 ALA A CA 1
ATOM 1449 C C . ALA A 1 182 ? -11.396 -3.348 12.678 1.00 82.94 182 ALA A C 1
ATOM 1451 O O . ALA A 1 182 ? -11.928 -2.988 13.726 1.00 82.94 182 ALA A O 1
ATOM 1452 N N . ARG A 1 183 ? -11.383 -4.624 12.271 1.00 83.12 183 ARG A N 1
ATOM 1453 C CA . ARG A 1 183 ? -11.987 -5.717 13.033 1.00 83.12 183 ARG A CA 1
ATOM 1454 C C . ARG A 1 183 ? -11.367 -5.835 14.419 1.00 83.12 183 ARG A C 1
ATOM 1456 O O . ARG A 1 183 ? -12.101 -5.845 15.393 1.00 83.12 183 ARG A O 1
ATOM 1463 N N . GLU 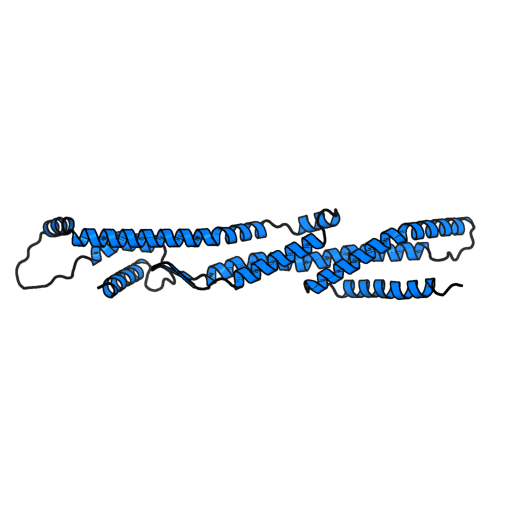A 1 184 ? -10.039 -5.844 14.529 1.00 85.50 184 GLU A N 1
ATOM 1464 C CA . GLU A 1 184 ? -9.356 -5.954 15.826 1.00 85.50 184 GLU A CA 1
ATOM 1465 C C . GLU A 1 184 ? -9.761 -4.821 16.791 1.00 85.50 184 GLU A C 1
ATOM 1467 O O . GLU A 1 184 ? -9.937 -5.048 17.988 1.00 85.50 184 GLU A O 1
ATOM 1472 N N . LYS A 1 185 ? -9.921 -3.591 16.286 1.00 83.56 185 LYS A N 1
ATOM 1473 C CA . LYS A 1 185 ? -10.377 -2.444 17.086 1.00 83.56 185 LYS A CA 1
ATOM 1474 C C . LYS A 1 185 ? -11.870 -2.527 17.421 1.00 83.56 185 LYS A C 1
ATOM 1476 O O . LYS A 1 185 ? -12.236 -2.250 18.561 1.00 83.56 185 LYS A O 1
ATOM 1481 N N . CYS A 1 186 ? -12.705 -2.946 16.472 1.00 82.00 186 CYS A N 1
ATOM 1482 C CA . CYS A 1 186 ? -14.140 -3.134 16.673 1.00 82.00 186 CYS A CA 1
ATOM 1483 C C . CYS A 1 186 ? -14.423 -4.238 17.705 1.00 82.00 186 CYS A C 1
ATOM 1485 O O . CYS A 1 186 ? -15.157 -4.001 18.658 1.00 82.00 186 CYS A O 1
ATOM 1487 N N . ASP A 1 187 ? -13.754 -5.390 17.607 1.00 82.88 187 ASP A N 1
ATOM 1488 C CA . ASP A 1 187 ? -13.889 -6.508 18.549 1.00 82.88 187 ASP A CA 1
ATOM 1489 C C . ASP A 1 187 ? -13.483 -6.100 19.972 1.00 82.88 187 ASP A C 1
ATOM 1491 O O . ASP A 1 187 ? -14.163 -6.439 20.942 1.00 82.88 187 ASP A O 1
ATOM 1495 N N . LYS A 1 188 ? -12.406 -5.313 20.118 1.00 83.94 188 LYS A N 1
ATOM 1496 C CA . LYS A 1 188 ? -12.000 -4.747 21.418 1.00 83.94 188 LYS A CA 1
ATOM 1497 C C . LYS A 1 188 ? -13.064 -3.811 21.989 1.00 83.94 188 LYS A C 1
ATOM 1499 O O . LYS A 1 188 ? -13.322 -3.853 23.191 1.00 83.94 188 LYS A O 1
ATOM 1504 N N . PHE A 1 189 ? -13.682 -2.987 21.145 1.00 81.50 189 PHE A N 1
ATOM 1505 C CA . PHE A 1 189 ? -14.750 -2.083 21.562 1.00 81.50 189 PHE A CA 1
ATOM 1506 C C . PHE A 1 189 ? -16.025 -2.844 21.950 1.00 81.50 189 PHE A C 1
ATOM 1508 O O . PHE A 1 189 ? -16.598 -2.584 23.002 1.00 81.50 189 PHE A O 1
ATOM 1515 N N . LEU A 1 190 ? -16.433 -3.846 21.171 1.00 79.94 190 LEU A N 1
ATOM 1516 C CA . LEU A 1 190 ? -17.579 -4.706 21.484 1.00 79.94 190 LEU A CA 1
ATOM 1517 C C . LEU A 1 190 ? -17.362 -5.497 22.771 1.00 79.94 190 LEU A C 1
ATOM 1519 O O . LEU A 1 190 ? -18.266 -5.584 23.602 1.00 79.94 190 LEU A O 1
ATOM 1523 N N . HIS A 1 191 ? -16.155 -6.033 22.973 1.00 83.94 191 HIS A N 1
ATOM 1524 C CA . HIS A 1 191 ? -15.811 -6.684 24.229 1.00 83.94 191 HIS A CA 1
ATOM 1525 C C . HIS A 1 191 ? -15.953 -5.696 25.389 1.00 83.94 191 HIS A C 1
ATOM 1527 O O . HIS A 1 191 ? -16.571 -6.047 26.395 1.00 83.94 191 HIS A O 1
ATOM 1533 N N . TYR A 1 192 ? -15.450 -4.466 25.253 1.00 80.69 192 TYR A N 1
ATOM 1534 C CA . TYR A 1 192 ? -15.647 -3.431 26.264 1.00 80.69 192 TYR A CA 1
ATOM 1535 C C . TYR A 1 192 ? -17.136 -3.190 26.550 1.00 80.69 192 TYR A C 1
ATOM 1537 O O . TYR A 1 192 ? -17.545 -3.290 27.702 1.00 80.69 192 TYR A O 1
ATOM 1545 N N . VAL A 1 193 ? -17.958 -2.975 25.518 1.00 80.00 193 VAL A N 1
ATOM 1546 C CA . VAL A 1 193 ? -19.408 -2.756 25.663 1.00 80.00 193 VAL A CA 1
ATOM 1547 C C . VAL A 1 193 ? -20.084 -3.929 26.377 1.00 80.00 193 VAL A C 1
ATOM 1549 O O . VAL A 1 193 ? -20.862 -3.707 27.302 1.00 80.00 193 VAL A O 1
ATOM 1552 N N . SER A 1 194 ? -19.760 -5.175 26.018 1.00 79.75 194 SER A N 1
ATOM 1553 C CA . SER A 1 194 ? -20.332 -6.364 26.667 1.00 79.75 194 SER A CA 1
ATOM 1554 C C . SER A 1 194 ? -19.938 -6.476 28.146 1.00 79.75 194 SER A C 1
ATOM 1556 O O . SER A 1 194 ? -20.792 -6.712 29.003 1.00 79.75 194 SER A O 1
ATOM 1558 N N . THR A 1 195 ? -18.664 -6.225 28.469 1.00 80.69 195 THR A N 1
ATOM 1559 C CA . THR A 1 195 ? -18.158 -6.240 29.845 1.00 80.69 195 THR A CA 1
ATOM 1560 C C . THR A 1 195 ? -18.809 -5.130 30.662 1.00 80.69 195 THR A C 1
ATOM 1562 O O . THR A 1 195 ? -19.313 -5.386 31.753 1.00 80.69 195 THR A O 1
ATOM 1565 N N . SER A 1 196 ? -18.851 -3.909 30.134 1.00 77.75 196 SER A N 1
ATOM 1566 C CA . SER A 1 196 ? -19.460 -2.758 30.798 1.00 77.75 196 SER A CA 1
ATOM 1567 C C . SER A 1 196 ? -20.966 -2.940 30.987 1.00 77.75 196 SER A C 1
ATOM 1569 O O . SER A 1 196 ? -21.472 -2.666 32.070 1.00 77.75 196 SER A O 1
ATOM 1571 N N . SER A 1 197 ? -21.674 -3.506 30.004 1.00 77.94 197 SER A N 1
ATOM 1572 C CA . SER A 1 197 ? -23.093 -3.854 30.139 1.00 77.94 197 SER A CA 1
ATOM 1573 C C . SER A 1 197 ? -23.317 -4.840 31.285 1.00 77.94 197 SER A C 1
ATOM 1575 O O . SER A 1 197 ? -24.152 -4.585 32.145 1.00 77.94 197 SER A O 1
ATOM 1577 N N . SER A 1 198 ? -22.514 -5.907 31.377 1.00 75.00 198 SER A N 1
ATOM 1578 C CA . SER A 1 198 ? -22.619 -6.874 32.483 1.00 75.00 198 SER A CA 1
ATOM 1579 C C . SER A 1 198 ? -22.321 -6.260 33.860 1.00 75.00 198 SER A C 1
ATOM 1581 O O . SER A 1 198 ? -22.879 -6.686 34.867 1.00 75.00 198 SER A O 1
ATOM 1583 N N . ARG A 1 199 ? -21.468 -5.227 33.918 1.00 71.50 199 ARG A N 1
ATOM 1584 C CA . ARG A 1 199 ? -21.139 -4.492 35.151 1.00 71.50 199 ARG A CA 1
ATOM 1585 C C . ARG A 1 199 ? -22.243 -3.526 35.586 1.00 71.50 199 ARG A C 1
ATOM 1587 O O . ARG A 1 199 ? -22.369 -3.266 36.781 1.00 71.50 199 ARG A O 1
ATOM 1594 N N . ILE A 1 200 ? -23.015 -3.005 34.631 1.00 74.38 200 ILE A N 1
ATOM 1595 C CA . ILE A 1 200 ? -24.148 -2.089 34.846 1.00 74.38 200 ILE A CA 1
ATOM 1596 C C . ILE A 1 200 ? -25.483 -2.854 34.949 1.00 74.38 200 ILE A C 1
ATOM 1598 O O . ILE A 1 200 ? -26.515 -2.279 35.300 1.00 74.38 200 ILE A O 1
ATOM 1602 N N . GLU A 1 201 ? -25.501 -4.163 34.701 1.00 74.12 201 GLU A N 1
ATOM 1603 C CA . GLU A 1 201 ? -26.685 -4.985 34.934 1.00 74.12 201 GLU A CA 1
ATOM 1604 C C . GLU A 1 201 ? -27.013 -5.072 36.428 1.00 74.12 201 GLU A C 1
ATOM 1606 O O . GLU A 1 201 ? -26.184 -5.408 37.277 1.00 74.12 201 GLU A O 1
ATOM 1611 N N . LYS A 1 202 ? -28.264 -4.741 36.762 1.00 70.06 202 LYS A N 1
ATOM 1612 C CA . LYS A 1 202 ? -28.728 -4.681 38.147 1.00 70.06 202 LYS A CA 1
ATOM 1613 C C . LYS A 1 202 ? -28.678 -6.082 38.777 1.00 70.06 202 LYS A C 1
ATOM 1615 O O . LYS A 1 202 ? -29.366 -6.978 38.283 1.00 70.06 202 LYS A O 1
ATOM 1620 N N . PRO A 1 203 ? -27.959 -6.280 39.898 1.00 70.31 203 PRO A N 1
ATOM 1621 C CA . PRO A 1 203 ? -27.890 -7.586 40.538 1.00 70.31 203 PRO A CA 1
ATOM 1622 C C . PRO A 1 203 ? -29.276 -8.020 41.038 1.00 70.31 203 PRO A C 1
ATOM 1624 O O . PRO A 1 203 ? -30.000 -7.246 41.668 1.00 70.31 203 PRO A O 1
ATOM 1627 N N . LEU A 1 204 ? -29.645 -9.279 40.771 1.00 59.50 204 LEU A N 1
ATOM 1628 C CA . LEU A 1 204 ? -30.912 -9.876 41.221 1.00 59.50 204 LEU A CA 1
ATOM 1629 C C . LEU A 1 204 ? -30.943 -10.146 42.737 1.00 59.50 204 LEU A C 1
ATOM 1631 O O . LEU A 1 204 ? -32.014 -10.293 43.322 1.00 59.50 204 LEU A O 1
ATOM 1635 N N . THR A 1 205 ? -29.779 -10.206 43.385 1.00 62.19 205 THR A N 1
ATOM 1636 C CA . THR A 1 205 ? -29.629 -10.507 44.814 1.00 62.19 205 THR A CA 1
ATOM 1637 C C . THR A 1 205 ? -29.469 -9.235 45.648 1.00 62.19 205 THR A C 1
ATOM 1639 O O . THR A 1 205 ? -28.598 -8.413 45.375 1.00 62.19 205 THR A O 1
ATOM 1642 N N . GLN A 1 206 ? -30.267 -9.092 46.710 1.00 65.00 206 GLN A N 1
ATOM 1643 C CA . GLN A 1 206 ? -30.309 -7.909 47.585 1.00 65.00 206 GLN A CA 1
ATOM 1644 C C . GLN A 1 206 ? -29.282 -7.949 48.737 1.00 65.00 206 GLN A C 1
ATOM 1646 O O . GLN A 1 206 ? -29.628 -7.673 49.884 1.00 65.00 206 GLN A O 1
ATOM 1651 N N . ASN A 1 207 ? -28.016 -8.282 48.466 1.00 76.31 207 ASN A N 1
ATOM 1652 C CA . ASN A 1 207 ? -26.960 -8.116 49.474 1.00 76.31 207 ASN A CA 1
ATOM 1653 C C . ASN A 1 207 ? -26.356 -6.703 49.370 1.00 76.31 207 ASN A C 1
ATOM 1655 O O . ASN A 1 207 ? -26.069 -6.218 48.272 1.00 76.31 207 ASN A O 1
ATOM 1659 N N . LEU A 1 208 ? -26.157 -6.041 50.517 1.00 74.31 208 LEU A N 1
ATOM 1660 C CA . LEU A 1 208 ? -25.633 -4.668 50.598 1.00 74.31 208 LEU A CA 1
ATOM 1661 C C . LEU A 1 208 ? -24.243 -4.535 49.951 1.00 74.31 208 LEU A C 1
ATOM 1663 O O . LEU A 1 208 ? -23.966 -3.548 49.275 1.00 74.31 208 LEU A O 1
ATOM 1667 N N . ASP A 1 209 ? -23.400 -5.556 50.110 1.00 78.50 209 ASP A N 1
ATOM 1668 C CA . ASP A 1 209 ? -22.052 -5.605 49.537 1.00 78.50 209 ASP A CA 1
ATOM 1669 C C . ASP A 1 209 ? -22.097 -5.638 47.998 1.00 78.50 209 ASP A C 1
ATOM 1671 O O . ASP A 1 209 ? -21.567 -4.743 47.345 1.00 78.50 209 ASP A O 1
ATOM 1675 N N . THR A 1 210 ? -22.888 -6.547 47.407 1.00 75.69 210 THR A N 1
ATOM 1676 C CA . THR A 1 210 ? -23.112 -6.602 45.945 1.00 75.69 210 THR A CA 1
ATOM 1677 C C . THR A 1 210 ? -23.720 -5.324 45.371 1.00 75.69 210 THR A C 1
ATOM 1679 O O . THR A 1 210 ? -23.414 -4.957 44.239 1.00 75.69 210 THR A O 1
ATOM 1682 N N . PHE A 1 211 ? -24.569 -4.625 46.131 1.00 76.75 211 PHE A N 1
ATOM 1683 C CA . PHE A 1 211 ? -25.123 -3.342 45.697 1.00 76.75 211 PHE A CA 1
ATOM 1684 C C . PHE A 1 211 ? -24.073 -2.221 45.730 1.00 76.75 211 PHE A C 1
ATOM 1686 O O . PHE A 1 211 ? -24.047 -1.368 44.845 1.00 76.75 211 PHE A O 1
ATOM 1693 N N . THR A 1 212 ? -23.171 -2.244 46.712 1.00 80.25 212 THR A N 1
ATOM 1694 C CA . THR A 1 212 ? -22.076 -1.270 46.820 1.00 80.25 212 THR A CA 1
ATOM 1695 C C . THR A 1 212 ? -21.047 -1.478 45.705 1.00 80.25 212 THR A C 1
ATOM 1697 O O . THR A 1 212 ? -20.653 -0.512 45.055 1.00 80.25 212 THR A O 1
ATOM 1700 N N . THR A 1 213 ? -20.685 -2.732 45.401 1.00 81.31 213 THR A N 1
ATOM 1701 C CA . THR A 1 213 ? -19.832 -3.079 44.249 1.00 81.31 213 THR A CA 1
ATOM 1702 C C . THR A 1 213 ? -20.460 -2.646 42.924 1.00 81.31 213 THR A C 1
ATOM 1704 O O . THR A 1 213 ? -19.775 -2.102 42.066 1.00 81.31 213 THR A O 1
ATOM 1707 N N . TYR A 1 214 ? -21.774 -2.816 42.764 1.00 80.56 214 TYR A N 1
ATOM 1708 C CA . TYR A 1 214 ? -22.506 -2.346 41.587 1.00 80.56 214 TYR A CA 1
ATOM 1709 C C . TYR A 1 214 ? -22.432 -0.819 41.406 1.00 80.56 214 TYR A C 1
ATOM 1711 O O . TYR A 1 214 ? -22.180 -0.345 40.300 1.00 80.56 214 TYR A O 1
ATOM 1719 N N . LEU A 1 215 ? -22.594 -0.033 42.478 1.00 79.44 215 LEU A N 1
ATOM 1720 C CA . LEU A 1 215 ? -22.474 1.430 42.401 1.00 79.44 215 LEU A CA 1
ATOM 1721 C C . LEU A 1 215 ? -21.049 1.895 42.068 1.00 79.44 215 LEU A C 1
ATOM 1723 O O . LEU A 1 215 ? -20.888 2.860 41.320 1.00 79.44 215 LEU A O 1
ATOM 1727 N N . LEU A 1 216 ? -20.028 1.209 42.592 1.00 84.12 216 LEU A N 1
ATOM 1728 C CA . LEU A 1 216 ? -18.628 1.468 42.241 1.00 84.12 216 LEU A CA 1
ATOM 1729 C C . LEU A 1 216 ? -18.365 1.163 40.762 1.00 84.12 216 LEU A C 1
ATOM 1731 O O . LEU A 1 216 ? -17.855 2.025 40.054 1.00 84.12 216 LEU A O 1
ATOM 1735 N N . ASN A 1 217 ? -18.823 0.007 40.274 1.00 81.50 217 ASN A N 1
ATOM 1736 C CA . ASN A 1 217 ? -18.704 -0.378 38.868 1.00 81.50 217 ASN A CA 1
ATOM 1737 C C . ASN A 1 217 ? -19.403 0.615 37.927 1.00 81.50 217 ASN A C 1
ATOM 1739 O O . ASN A 1 217 ? -18.864 0.952 36.879 1.00 81.50 217 ASN A O 1
ATOM 1743 N N . ILE A 1 218 ? -20.595 1.103 38.291 1.00 79.44 218 ILE A N 1
ATOM 1744 C CA . ILE A 1 218 ? -21.296 2.136 37.517 1.00 79.44 218 ILE A CA 1
ATOM 1745 C C . ILE A 1 218 ? -20.444 3.394 37.415 1.00 79.44 218 ILE A C 1
ATOM 1747 O O . ILE A 1 218 ? -20.292 3.939 36.325 1.00 79.44 218 ILE A O 1
ATOM 1751 N N . ARG A 1 219 ? -19.898 3.861 38.541 1.00 81.19 219 ARG A N 1
ATOM 1752 C CA . ARG A 1 219 ? -19.069 5.064 38.562 1.00 81.19 219 ARG A CA 1
ATOM 1753 C C . ARG A 1 219 ? -17.832 4.904 37.678 1.00 81.19 219 ARG A C 1
ATOM 1755 O O . ARG A 1 219 ? -17.555 5.802 36.893 1.00 81.19 219 ARG A O 1
ATOM 1762 N N . GLU A 1 220 ? -17.134 3.777 37.788 1.00 82.31 220 GLU A N 1
ATOM 1763 C CA . GLU A 1 220 ? -15.958 3.473 36.965 1.00 82.31 220 GLU A CA 1
ATOM 1764 C C . GLU A 1 220 ? -16.304 3.473 35.473 1.00 82.31 220 GLU A C 1
ATOM 1766 O O . GLU A 1 220 ? -15.636 4.140 34.689 1.00 82.31 220 GLU A O 1
ATOM 1771 N N . VAL A 1 221 ? -17.404 2.820 35.076 1.00 77.38 221 VAL A N 1
ATOM 1772 C CA . VAL A 1 221 ? -17.835 2.829 33.671 1.00 77.38 221 VAL A CA 1
ATOM 1773 C C . VAL A 1 221 ? -18.202 4.243 33.209 1.00 77.38 221 VAL A C 1
ATOM 1775 O O . VAL A 1 221 ? -17.844 4.622 32.100 1.00 77.38 221 VAL A O 1
ATOM 1778 N N . PHE A 1 222 ? -18.867 5.057 34.036 1.00 74.50 222 PHE A N 1
ATOM 1779 C CA . PHE A 1 222 ? -19.178 6.448 33.682 1.00 74.50 222 PHE A CA 1
ATOM 1780 C C . PHE A 1 222 ? -17.929 7.324 33.510 1.00 74.50 222 PHE A C 1
ATOM 1782 O O . PHE A 1 222 ? -17.928 8.187 32.635 1.00 74.50 222 PHE A O 1
ATOM 1789 N N . GLU A 1 223 ? -16.884 7.120 34.315 1.00 78.44 223 GLU A N 1
ATOM 1790 C CA . GLU A 1 223 ? -15.607 7.830 34.155 1.00 78.44 223 GLU A CA 1
ATOM 1791 C C . GLU A 1 223 ? -14.889 7.391 32.859 1.00 78.44 223 GLU A C 1
ATOM 1793 O O . GLU A 1 223 ? -14.340 8.231 32.149 1.00 78.44 223 GLU A O 1
ATOM 1798 N N . GLU A 1 224 ? -14.975 6.111 32.484 1.00 79.56 224 GLU A N 1
ATOM 1799 C CA . GLU A 1 224 ? -14.373 5.563 31.257 1.00 79.56 224 GLU A CA 1
ATOM 1800 C C . GLU A 1 224 ? -15.142 5.890 29.959 1.00 79.56 224 GLU A C 1
ATOM 1802 O O . GLU A 1 224 ? -14.568 5.820 28.870 1.00 79.56 224 GLU A O 1
ATOM 1807 N N . VAL A 1 225 ? -16.431 6.248 30.033 1.00 75.75 225 VAL A N 1
ATOM 1808 C CA . VAL A 1 225 ? -17.278 6.508 28.849 1.00 75.75 225 VAL A CA 1
ATOM 1809 C C . VAL A 1 225 ? -16.709 7.615 27.956 1.00 75.75 225 VAL A C 1
ATOM 1811 O O . VAL A 1 225 ? -16.768 7.482 26.735 1.00 75.75 225 VAL A O 1
ATOM 1814 N N . LEU A 1 226 ? -16.113 8.668 28.526 1.00 71.19 226 LEU A N 1
ATOM 1815 C CA . LEU A 1 226 ? -15.557 9.788 27.752 1.00 71.19 226 LEU A CA 1
ATOM 1816 C C . LEU A 1 226 ? -14.386 9.357 26.856 1.00 71.19 226 LEU A C 1
ATOM 1818 O O . LEU A 1 226 ? -14.335 9.717 25.679 1.00 71.19 226 LEU A O 1
ATOM 1822 N N . ASP A 1 227 ? -13.481 8.528 27.378 1.00 77.19 227 ASP A N 1
ATOM 1823 C CA . ASP A 1 227 ? -12.376 7.971 26.590 1.00 77.19 227 ASP A CA 1
ATOM 1824 C C . ASP A 1 227 ? -12.907 7.050 25.478 1.00 77.19 227 ASP A C 1
ATOM 1826 O O . ASP A 1 227 ? -12.362 6.991 24.373 1.00 77.19 227 ASP A O 1
ATOM 1830 N N . LYS A 1 228 ? -14.024 6.363 25.736 1.00 77.56 228 LYS A N 1
ATOM 1831 C CA . LYS A 1 228 ? -14.652 5.433 24.789 1.00 77.56 228 LYS A CA 1
ATOM 1832 C C . LYS A 1 228 ? -15.462 6.130 23.700 1.00 77.56 228 LYS A C 1
ATOM 1834 O O . LYS A 1 228 ? -15.559 5.596 22.597 1.00 77.56 228 LYS A O 1
ATOM 1839 N N . GLU A 1 229 ? -15.982 7.330 23.945 1.00 74.81 229 GLU A N 1
ATOM 1840 C CA . GLU A 1 229 ? -16.564 8.173 22.892 1.00 74.81 229 GLU A CA 1
ATOM 1841 C C . GLU A 1 229 ? -15.508 8.612 21.868 1.00 74.81 229 GLU A C 1
ATOM 1843 O O . GLU A 1 229 ? -15.783 8.621 20.666 1.00 74.81 229 GLU A O 1
ATOM 1848 N N . SER A 1 230 ? -14.286 8.907 22.327 1.00 76.25 230 SER A N 1
ATOM 1849 C CA . SER A 1 230 ? -13.140 9.184 21.450 1.00 76.25 230 SER A CA 1
ATOM 1850 C C . SER A 1 230 ? -12.753 7.952 20.619 1.00 76.25 230 SER A C 1
ATOM 1852 O O . SER A 1 230 ? -12.602 8.048 19.399 1.00 76.25 230 SER A O 1
ATOM 1854 N N . ASP A 1 231 ? -12.691 6.769 21.246 1.00 78.62 231 ASP A N 1
ATOM 1855 C CA . ASP A 1 231 ? -12.446 5.498 20.544 1.00 78.62 231 ASP A CA 1
ATOM 1856 C C . ASP A 1 231 ? -13.524 5.209 19.473 1.00 78.62 231 ASP A C 1
ATOM 1858 O O . ASP A 1 231 ? -13.210 4.712 18.386 1.00 78.62 231 ASP A O 1
ATOM 1862 N N . LEU A 1 232 ? -14.791 5.542 19.750 1.00 76.56 232 LEU A N 1
ATOM 1863 C CA . LEU A 1 232 ? -15.901 5.386 18.805 1.00 76.56 232 LEU A CA 1
ATOM 1864 C C . LEU A 1 232 ? -15.803 6.372 17.630 1.00 76.56 232 LEU A C 1
ATOM 1866 O O . LEU A 1 232 ? -16.019 5.981 16.482 1.00 76.56 232 LEU A O 1
ATOM 1870 N N . ALA A 1 233 ? -15.449 7.633 17.894 1.00 81.56 233 ALA A N 1
ATOM 1871 C CA . ALA A 1 233 ? -15.205 8.624 16.846 1.00 81.56 233 ALA A CA 1
ATOM 1872 C C . ALA A 1 233 ? -14.061 8.181 15.919 1.00 81.56 233 ALA A C 1
ATOM 1874 O O . ALA A 1 233 ? -14.200 8.223 14.696 1.00 81.56 233 ALA A O 1
ATOM 1875 N N . PHE A 1 234 ? -12.977 7.653 16.497 1.00 82.19 234 PHE A N 1
ATOM 1876 C CA . PHE A 1 234 ? -11.872 7.078 15.736 1.00 82.19 234 PHE A CA 1
ATOM 1877 C C . PHE A 1 234 ? -12.311 5.887 14.871 1.00 82.19 234 PHE A C 1
ATOM 1879 O O . PHE A 1 234 ? -11.913 5.799 13.711 1.00 82.19 234 PHE A O 1
ATOM 1886 N N . LEU A 1 235 ? -13.147 4.981 15.393 1.00 81.62 235 LEU A N 1
ATOM 1887 C CA . LEU A 1 235 ? -13.702 3.872 14.606 1.00 81.62 235 LEU A CA 1
ATOM 1888 C C . LEU A 1 235 ? -14.526 4.379 13.416 1.00 81.62 235 LEU A C 1
ATOM 1890 O O . LEU A 1 235 ? -14.367 3.866 12.311 1.00 81.62 235 LEU A O 1
ATOM 1894 N N . HIS A 1 236 ? -15.351 5.409 13.608 1.00 79.94 236 HIS A N 1
ATOM 1895 C CA . HIS A 1 236 ? -16.125 6.006 12.520 1.00 79.94 236 HIS A CA 1
ATOM 1896 C C . HIS A 1 236 ? -15.217 6.607 11.433 1.00 79.94 236 HIS A C 1
ATOM 1898 O O . HIS A 1 236 ? -15.447 6.405 10.238 1.00 79.94 236 HIS A O 1
ATOM 1904 N N . ASP A 1 237 ? -14.147 7.302 11.824 1.00 82.69 237 ASP A N 1
ATOM 1905 C CA . ASP A 1 237 ? -13.151 7.796 10.871 1.00 82.69 237 ASP A CA 1
ATOM 1906 C C . ASP A 1 237 ? -12.414 6.649 10.161 1.00 82.69 237 ASP A C 1
ATOM 1908 O O . ASP A 1 237 ? -12.180 6.726 8.952 1.00 82.69 237 ASP A O 1
ATOM 1912 N N . PHE A 1 238 ? -12.143 5.544 10.862 1.00 81.81 238 PHE A N 1
ATOM 1913 C CA . PHE A 1 238 ? -11.555 4.331 10.291 1.00 81.81 238 PHE A CA 1
ATOM 1914 C C . PHE A 1 238 ? -12.435 3.724 9.190 1.00 81.81 238 PHE A C 1
ATOM 1916 O O . PHE A 1 238 ? -11.957 3.494 8.075 1.00 81.81 238 PHE A O 1
ATOM 1923 N N . PHE A 1 239 ? -13.726 3.501 9.459 1.00 78.38 239 PHE A N 1
ATOM 1924 C CA . PHE A 1 239 ? -14.660 2.966 8.460 1.00 78.38 239 PHE A CA 1
ATOM 1925 C C . PHE A 1 239 ? -14.877 3.935 7.295 1.00 78.38 239 PHE A C 1
ATOM 1927 O O . PHE A 1 239 ? -14.887 3.514 6.141 1.00 78.38 239 PHE A O 1
ATOM 1934 N N . ARG A 1 240 ? -14.907 5.246 7.554 1.00 82.38 240 ARG A N 1
ATOM 1935 C CA . ARG A 1 240 ? -14.946 6.257 6.490 1.00 82.38 240 ARG A CA 1
ATOM 1936 C C . ARG A 1 240 ? -13.718 6.188 5.574 1.00 82.38 240 ARG A C 1
ATOM 1938 O O . ARG A 1 240 ? -13.842 6.440 4.374 1.00 82.38 240 ARG A O 1
ATOM 1945 N N . VAL A 1 241 ? -12.528 5.897 6.105 1.00 80.56 241 VAL A N 1
ATOM 1946 C CA . VAL A 1 241 ? -11.314 5.716 5.290 1.00 80.56 241 VAL A CA 1
ATOM 1947 C C . VAL A 1 241 ? -11.383 4.427 4.472 1.00 80.56 241 VAL A C 1
ATOM 1949 O O . VAL A 1 241 ? -11.054 4.465 3.286 1.00 80.56 241 VAL A O 1
ATOM 1952 N N . LEU A 1 242 ? -11.887 3.331 5.047 1.00 79.81 242 LEU A N 1
ATOM 1953 C CA . LEU A 1 242 ? -12.147 2.092 4.304 1.00 79.81 242 LEU A CA 1
ATOM 1954 C C . LEU A 1 242 ? -13.099 2.323 3.122 1.00 79.81 242 LEU A C 1
ATOM 1956 O O . LEU A 1 242 ? -12.796 1.899 2.006 1.00 79.81 242 LEU A O 1
ATOM 1960 N N . ASP A 1 243 ? -14.190 3.062 3.336 1.00 78.69 243 ASP A N 1
ATOM 1961 C CA . ASP A 1 243 ? -15.163 3.384 2.289 1.00 78.69 243 ASP A CA 1
ATOM 1962 C C . ASP A 1 243 ? -14.559 4.255 1.183 1.00 78.69 243 ASP A C 1
ATOM 1964 O O . ASP A 1 243 ? -14.747 3.982 -0.005 1.00 78.69 243 ASP A O 1
ATOM 1968 N N . LYS A 1 244 ? -13.780 5.282 1.554 1.00 78.94 244 LYS A N 1
ATOM 1969 C CA . LYS A 1 244 ? -13.084 6.152 0.589 1.00 78.94 244 LYS A CA 1
ATOM 1970 C C . LYS A 1 244 ? -12.093 5.377 -0.277 1.00 78.94 244 LYS A C 1
ATOM 1972 O O . LYS A 1 244 ? -12.012 5.637 -1.475 1.00 78.94 244 LYS A O 1
ATOM 1977 N N . LEU A 1 245 ? -11.369 4.431 0.317 1.00 72.81 245 LEU A N 1
ATOM 1978 C CA . LEU A 1 245 ? -10.416 3.565 -0.383 1.00 72.81 245 LEU A CA 1
ATOM 1979 C C . LEU A 1 245 ? -11.098 2.373 -1.080 1.00 72.81 24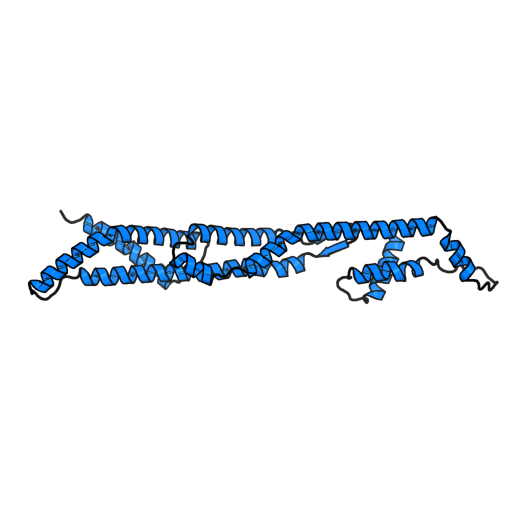5 LEU A C 1
ATOM 1981 O O . LEU A 1 245 ? -10.433 1.592 -1.756 1.00 72.81 245 LEU A O 1
ATOM 1985 N N . LYS A 1 246 ? -12.427 2.230 -0.952 1.00 73.19 246 LYS A N 1
ATOM 1986 C CA . LYS A 1 246 ? -13.224 1.098 -1.461 1.00 73.19 246 LYS A CA 1
ATOM 1987 C C . LYS A 1 246 ? -12.730 -0.268 -0.963 1.00 73.19 246 LYS A C 1
ATOM 1989 O O . LYS A 1 246 ? -12.945 -1.297 -1.614 1.00 73.19 246 LYS A O 1
ATOM 1994 N N . PHE A 1 247 ? -12.084 -0.301 0.198 1.00 76.31 247 PHE A N 1
ATOM 1995 C CA . PHE A 1 247 ? -11.652 -1.538 0.833 1.00 76.31 247 PHE A CA 1
ATOM 1996 C C . PHE A 1 247 ? -12.853 -2.169 1.531 1.00 76.31 247 PHE A C 1
ATOM 1998 O O . PHE A 1 247 ? -13.416 -1.608 2.467 1.00 76.31 247 PHE A O 1
ATOM 2005 N N . LYS A 1 248 ? -13.282 -3.341 1.049 1.00 68.44 248 LYS A N 1
ATOM 2006 C CA . LYS A 1 248 ? -14.447 -4.031 1.610 1.00 68.44 248 LYS A CA 1
ATOM 2007 C C . LYS A 1 248 ? -14.127 -4.515 3.020 1.00 68.44 248 LYS A C 1
ATOM 2009 O O . LYS A 1 248 ? -13.381 -5.478 3.191 1.00 68.44 248 LYS A O 1
ATOM 2014 N N . ALA A 1 249 ? -14.740 -3.881 4.014 1.00 61.94 249 ALA A N 1
ATOM 2015 C CA . ALA A 1 249 ? -14.793 -4.440 5.350 1.00 61.94 249 ALA A CA 1
ATOM 2016 C C . ALA A 1 249 ? -15.546 -5.786 5.319 1.00 61.94 249 ALA A C 1
ATOM 2018 O O . ALA A 1 249 ? -16.529 -5.932 4.584 1.00 61.94 249 ALA A O 1
ATOM 2019 N N . PRO A 1 250 ? -15.113 -6.787 6.098 1.00 67.00 250 PRO A N 1
ATOM 2020 C CA . PRO A 1 250 ? -15.873 -8.011 6.278 1.00 67.00 250 PRO A CA 1
ATOM 2021 C C . PRO A 1 250 ? -17.294 -7.720 6.765 1.00 67.00 250 PRO A C 1
ATOM 2023 O O . PRO A 1 250 ? -17.489 -6.891 7.652 1.00 67.00 250 PRO A O 1
ATOM 2026 N N . ILE A 1 251 ? -18.272 -8.444 6.216 1.00 61.31 251 ILE A N 1
ATOM 2027 C CA . ILE A 1 251 ? -19.709 -8.218 6.453 1.00 61.31 251 ILE A CA 1
ATOM 2028 C C . ILE A 1 251 ? -20.047 -8.262 7.951 1.00 61.31 251 ILE A C 1
ATOM 2030 O O . ILE A 1 251 ? -20.836 -7.451 8.424 1.00 61.31 251 ILE A O 1
ATOM 2034 N N . ASP A 1 252 ? -19.418 -9.162 8.706 1.00 61.81 252 ASP A N 1
ATOM 2035 C CA . ASP A 1 252 ? -19.646 -9.296 10.149 1.00 61.81 252 ASP A CA 1
ATOM 2036 C C . ASP A 1 252 ? -19.157 -8.069 10.927 1.00 61.81 252 ASP A C 1
ATOM 2038 O O . ASP A 1 252 ? -19.803 -7.628 11.870 1.00 61.81 252 ASP A O 1
ATOM 2042 N N . THR A 1 253 ? -18.047 -7.472 10.490 1.00 62.50 253 THR A N 1
ATOM 2043 C CA . THR A 1 253 ? -17.462 -6.274 11.100 1.00 62.50 253 THR A CA 1
ATOM 2044 C C . THR A 1 253 ? -18.270 -5.021 10.747 1.00 62.50 253 THR A C 1
ATOM 2046 O O . THR A 1 253 ? -18.467 -4.167 11.605 1.00 62.50 253 THR A O 1
ATOM 2049 N N . ALA A 1 254 ? -18.800 -4.938 9.521 1.00 62.41 254 ALA A N 1
ATOM 2050 C CA . ALA A 1 254 ? -19.704 -3.862 9.110 1.00 62.41 254 ALA A CA 1
ATOM 2051 C C . ALA A 1 254 ? -21.028 -3.897 9.893 1.00 62.41 254 ALA A C 1
ATOM 2053 O O . ALA A 1 254 ? -21.431 -2.888 10.459 1.00 62.41 254 ALA A O 1
ATOM 2054 N N . LYS A 1 255 ? -21.648 -5.078 10.026 1.00 64.69 255 LYS A N 1
ATOM 2055 C CA . LYS A 1 255 ? -22.863 -5.261 10.839 1.00 64.69 255 LYS A CA 1
ATOM 2056 C C . LYS A 1 255 ? -22.633 -4.954 12.315 1.00 64.69 255 LYS A C 1
ATOM 2058 O O . LYS A 1 255 ? -23.502 -4.399 12.973 1.00 64.69 255 LYS A O 1
ATOM 2063 N N . ALA A 1 256 ? -21.473 -5.327 12.853 1.00 62.88 256 ALA A N 1
ATOM 2064 C CA . ALA A 1 256 ? -21.150 -5.039 14.243 1.00 62.88 256 ALA A CA 1
ATOM 2065 C C . ALA A 1 256 ? -20.946 -3.536 14.492 1.00 62.88 256 ALA A C 1
ATOM 2067 O O . ALA A 1 256 ? -21.337 -3.037 15.543 1.00 62.88 256 ALA A O 1
ATOM 2068 N N . PHE A 1 257 ? -20.402 -2.806 13.515 1.00 62.81 257 PHE A N 1
ATOM 2069 C CA . PHE A 1 257 ? -20.335 -1.348 13.563 1.00 62.81 257 PHE A CA 1
ATOM 2070 C C . PHE A 1 257 ? -21.719 -0.692 13.418 1.00 62.81 257 PHE A C 1
ATOM 2072 O O . PHE A 1 257 ? -22.027 0.210 14.189 1.00 62.81 257 PHE A O 1
ATOM 2079 N N . GLU A 1 258 ? -22.588 -1.183 12.527 1.00 66.44 258 GLU A N 1
ATOM 2080 C CA . GLU A 1 258 ? -23.987 -0.722 12.430 1.00 66.44 258 GLU A CA 1
ATOM 2081 C C . GLU A 1 258 ? -24.740 -0.905 13.758 1.00 66.44 258 GLU A C 1
ATOM 2083 O O . GLU A 1 258 ? -25.413 0.011 14.217 1.00 66.44 258 GLU A O 1
ATOM 2088 N N . LEU A 1 259 ? -24.560 -2.042 14.440 1.00 65.94 259 LEU A N 1
ATOM 2089 C CA . LEU A 1 259 ? -25.147 -2.284 15.765 1.00 65.94 259 LEU A CA 1
ATOM 2090 C C . LEU A 1 259 ? -24.632 -1.310 16.840 1.00 65.94 259 LEU A C 1
ATOM 2092 O O . LEU A 1 259 ? -25.371 -0.960 17.762 1.00 65.94 259 LEU A O 1
ATOM 2096 N N . LEU A 1 260 ? -23.372 -0.879 16.743 1.00 61.16 260 LEU A N 1
ATOM 2097 C CA . LEU A 1 260 ? -22.791 0.123 17.640 1.00 61.16 260 LEU A CA 1
ATOM 2098 C C . LEU A 1 260 ? -23.349 1.527 17.364 1.00 61.16 260 LEU A C 1
ATOM 2100 O O . LEU A 1 260 ? -23.596 2.279 18.309 1.00 61.16 260 LEU A O 1
ATOM 2104 N N . ASP A 1 261 ? -23.575 1.862 16.095 1.00 62.12 261 ASP A N 1
ATOM 2105 C CA . ASP A 1 261 ? -24.135 3.151 15.679 1.00 62.12 261 ASP A CA 1
ATOM 2106 C C . ASP A 1 261 ? -25.635 3.253 16.024 1.00 62.12 261 ASP A C 1
ATOM 2108 O O . ASP A 1 261 ? -26.082 4.233 16.627 1.00 62.12 261 ASP A O 1
ATOM 2112 N N . ASP A 1 262 ? -26.399 2.177 15.804 1.00 57.22 262 ASP A N 1
ATOM 2113 C CA . ASP A 1 262 ? -27.799 2.058 16.239 1.00 57.22 262 ASP A CA 1
ATOM 2114 C C . ASP A 1 262 ? -27.931 2.077 17.772 1.00 57.22 262 ASP A C 1
ATOM 2116 O O . ASP A 1 262 ? -28.858 2.679 18.328 1.00 57.22 262 ASP A O 1
ATOM 2120 N N . GLY A 1 263 ? -26.970 1.481 18.486 1.00 52.94 263 GLY A N 1
ATOM 2121 C CA . GLY A 1 263 ? -26.867 1.585 19.941 1.00 52.94 263 GLY A CA 1
ATOM 2122 C C . GLY A 1 263 ? -26.761 3.040 20.402 1.00 52.94 263 GLY A C 1
ATOM 2123 O O . GLY A 1 263 ? -27.432 3.437 21.356 1.00 52.94 263 GLY A O 1
ATOM 2124 N N . ARG A 1 264 ? -26.005 3.879 19.684 1.00 47.78 264 ARG A N 1
ATOM 2125 C CA . ARG A 1 264 ? -25.880 5.316 19.968 1.00 47.78 264 ARG A CA 1
ATOM 2126 C C . ARG A 1 264 ? -27.210 6.056 19.801 1.00 47.78 264 ARG A C 1
ATOM 2128 O O . ARG A 1 264 ? -27.523 6.917 20.628 1.00 47.78 264 ARG A O 1
ATOM 2135 N N . ALA A 1 265 ? -28.026 5.692 18.809 1.00 36.91 265 ALA A N 1
ATOM 2136 C CA . ALA A 1 265 ? -29.379 6.232 18.655 1.00 36.91 265 ALA A CA 1
ATOM 2137 C C . ALA A 1 265 ? -30.295 5.812 19.825 1.00 36.91 265 ALA A C 1
ATOM 2139 O O . ALA A 1 265 ? -31.052 6.634 20.350 1.00 36.91 265 ALA A O 1
ATOM 2140 N N 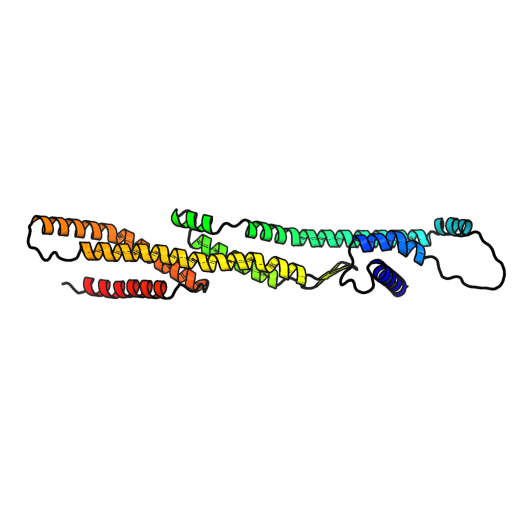. GLY A 1 266 ? -30.164 4.569 20.302 1.00 34.28 266 GLY A N 1
ATOM 2141 C CA . GLY A 1 266 ? -30.890 4.048 21.464 1.00 34.28 266 GLY A CA 1
ATOM 2142 C C . GLY A 1 266 ? -30.508 4.712 22.795 1.00 34.28 266 GLY A C 1
ATOM 2143 O O . GLY A 1 266 ? -31.390 5.116 23.557 1.00 34.28 266 GLY A O 1
ATOM 2144 N N . TYR A 1 267 ? -29.211 4.889 23.069 1.00 37.78 267 TYR A N 1
ATOM 2145 C CA . TYR A 1 267 ? -28.725 5.552 24.288 1.00 37.78 267 TYR A CA 1
ATOM 2146 C C . TYR A 1 267 ? -29.008 7.064 24.290 1.00 37.78 267 TYR A C 1
ATOM 2148 O O . TYR A 1 267 ? -29.366 7.615 25.333 1.00 37.78 267 TYR A O 1
ATOM 2156 N N . SER A 1 268 ? -28.952 7.726 23.128 1.00 32.66 268 SER A N 1
ATOM 2157 C CA . SER A 1 268 ? -29.313 9.150 22.999 1.00 32.66 268 SER A CA 1
ATOM 2158 C C . SER A 1 268 ? -30.799 9.403 23.286 1.00 32.66 268 SER A C 1
ATOM 2160 O O . SER A 1 268 ? -31.154 10.417 23.886 1.00 32.66 268 SER A O 1
ATOM 2162 N N . LEU A 1 269 ? -31.677 8.459 22.929 1.00 31.28 269 LEU A N 1
ATOM 2163 C CA . LEU A 1 269 ? -33.109 8.526 23.246 1.00 31.28 269 LEU A CA 1
ATOM 2164 C C . LEU A 1 269 ? -33.419 8.210 24.719 1.00 31.28 269 LEU A C 1
ATOM 2166 O O . LEU A 1 269 ? -34.368 8.768 25.271 1.00 31.28 269 LEU A O 1
ATOM 2170 N N . GLN A 1 270 ? -32.627 7.365 25.386 1.00 32.19 270 GLN A N 1
ATOM 2171 C CA . GLN A 1 270 ? -32.819 7.055 26.811 1.00 32.19 270 GLN A CA 1
ATOM 2172 C C . GLN A 1 270 ? -32.286 8.145 27.755 1.00 32.19 270 GLN A C 1
ATOM 2174 O O . GLN A 1 270 ? -32.864 8.356 28.822 1.00 32.19 270 GLN A O 1
ATOM 2179 N N . LEU A 1 271 ? -31.232 8.873 27.370 1.00 33.72 271 LEU A N 1
ATOM 2180 C CA . LEU A 1 271 ? -30.732 10.021 28.140 1.00 33.72 271 LEU A CA 1
ATOM 2181 C C . LEU A 1 271 ? -31.618 11.272 27.993 1.00 33.72 271 LEU A C 1
ATOM 2183 O O . LEU A 1 271 ? -31.683 12.075 28.917 1.00 33.72 271 LEU A O 1
ATOM 2187 N N . ALA A 1 272 ? -32.360 11.410 26.889 1.00 29.22 272 ALA A N 1
ATOM 2188 C CA . ALA A 1 272 ? -33.276 12.533 26.656 1.00 29.22 272 ALA A CA 1
ATOM 2189 C C . ALA A 1 272 ? -34.691 12.347 27.250 1.00 29.22 272 ALA A C 1
ATOM 2191 O O . ALA A 1 272 ? -35.521 13.248 27.142 1.00 29.22 272 ALA A O 1
ATOM 2192 N N . THR A 1 273 ? -34.998 11.191 27.852 1.00 29.16 273 THR A N 1
ATOM 2193 C CA . THR A 1 273 ? -36.364 10.837 28.297 1.00 29.16 273 THR A CA 1
ATOM 2194 C C . THR A 1 273 ? -36.519 10.602 29.800 1.00 29.16 273 THR A C 1
ATOM 2196 O O . THR A 1 273 ? -37.602 10.213 30.242 1.00 29.16 273 THR A O 1
ATOM 2199 N N . LYS A 1 274 ? -35.502 10.891 30.621 1.00 28.25 274 LYS A N 1
ATOM 2200 C CA . LYS A 1 274 ? -35.685 10.954 32.079 1.00 28.25 274 LYS A CA 1
ATOM 2201 C C . LYS A 1 274 ? -35.886 12.408 32.537 1.00 28.25 274 LYS A C 1
ATOM 2203 O O . LYS A 1 274 ? -34.944 13.183 32.390 1.00 28.25 274 LYS A O 1
ATOM 2208 N N . PRO A 1 275 ? -37.085 12.780 33.035 1.00 35.00 275 PRO A N 1
ATOM 2209 C CA . PRO A 1 275 ? -37.311 14.068 33.692 1.00 35.00 275 PRO A CA 1
ATOM 2210 C C . PRO A 1 275 ? -36.540 14.186 35.011 1.00 35.00 275 PRO A C 1
ATOM 2212 O O . PRO A 1 275 ? -36.232 13.132 35.620 1.00 35.00 275 PRO A O 1
#

Sequence (275 aa):
MESKLEALFFDALAKHAGTSADGYSVDDLLFVAENTLGQLLVLPHFAVTGESIFTTDRLLSRTREDKHDLSVRYEIEDLVRSALHGAEALASYYAKVLELHQQNESVDFELKAQLFRRNQYTLDNMKEDAAYFTDQICALESLTKSTIVEFLHFDMDQLQAELLPSPARCLDAMRDLLPRLAREKCDKFLHYVSTSSSRIEKPLTQNLDTFTTYLLNIREVFEEVLDKESDLAFLHDFFRVLDKLKFKAPIDTAKAFELLDDGRAGYSLQLATKP

Foldseek 3Di:
DVVVLVVQLVVLLCVQVPVDDPDGDPVSSVCCLPPPSVVVVPDDDPDDDDDDDPDPVVVVVVCVVPPVNVVVNVVVVVLSVQLVVLVVVVVVVCVVLVVVLVVLVPDDVVVLLVCVVVVNQDPVNLLVLLVVLVVSLVVLVPDDQWDDRRPDIDGCPVVSVVSNVRSVVVNVSSLVRLLVSLQVLLVVLVVVVVVLVVLQPDDPDPDPVNVVSSVVSPVVVVVCVVVSVVSLVSSVVSVVSCVVSVRDRDPVSVVSNVVVVVVVVVVVVVVVPDD